Protein AF-A0A2V2WVB4-F1 (afdb_monomer)

Organism: Trypanosoma cruzi (NCBI:txid5693)

Solvent-accessible surface area (backbone atoms only — not comparable to full-atom values): 17287 Å² total; per-residue (Å²): 145,81,79,90,60,90,62,77,76,84,71,88,53,100,51,56,70,60,51,52,54,49,42,55,49,47,53,50,47,33,65,75,67,48,29,43,71,41,86,93,58,74,85,89,75,89,78,80,64,82,55,35,49,88,67,48,75,67,55,41,58,76,64,30,42,56,75,74,67,82,72,81,73,77,74,75,75,80,84,78,85,75,92,74,89,86,83,88,91,75,95,72,84,76,78,76,72,87,81,69,68,83,77,72,74,69,77,62,72,83,79,74,17,51,47,68,74,67,62,78,59,54,29,62,64,50,45,52,53,50,51,50,44,71,61,43,36,75,62,50,64,67,68,50,52,54,52,49,52,54,52,52,51,47,63,72,40,54,66,58,44,53,52,51,49,56,40,40,42,67,46,29,83,50,57,64,70,62,52,55,50,64,73,33,45,43,60,76,69,86,45,74,67,59,53,51,52,49,54,51,40,52,53,53,49,53,54,49,51,60,35,49,52,52,37,52,52,52,51,54,51,62,65,45,58,66,67,55,70,76,66,80,76,85,81,75,84,87,84,89,78,92,80,85,88,79,90,81,90,84,86,77,85,81,88,82,86,82,80,87,86,83,76,89,134

Sequence (265 aa):
MSTDEACLEVGNTDRYLCVAAANALVEFLEMNYNCTLLPHTVRVQYLALENYVEVSPIAARGLHLISSGPPPRAQSGGQRQDDAVGCGPKKRSTRKTLFRGPREQRQSAPMLSLVDVLNHTMTIVGGRLLRSTILQPLRDPTSIELRYVCVEWLRQEEETLKALRRSLQLLGNNDIERTVSNFSHEPKVQTLKTMQQRIEAVVTLWQLLGSATQLTTTLSNCLREDEGALKDCEHGGPRSHDCCLSSDSGKYDVNEGDAYCSFRD

Structure (mmCIF, N/CA/C/O backbone):
data_AF-A0A2V2WVB4-F1
#
_entry.id   AF-A0A2V2WVB4-F1
#
loop_
_atom_site.group_PDB
_atom_site.id
_atom_site.type_symbol
_atom_site.label_atom_id
_atom_site.label_alt_id
_atom_site.label_comp_id
_atom_site.label_asym_id
_atom_site.label_entity_id
_atom_site.label_seq_id
_atom_site.pdbx_PDB_ins_code
_atom_site.Cartn_x
_atom_site.Cartn_y
_atom_site.Cartn_z
_atom_site.occupancy
_atom_site.B_iso_or_equiv
_atom_site.auth_seq_id
_atom_site.auth_comp_id
_atom_site.auth_asym_id
_atom_site.auth_atom_id
_atom_site.pdbx_PDB_model_num
ATOM 1 N N . MET A 1 1 ? 27.882 -11.740 -21.259 1.00 30.44 1 MET A N 1
ATOM 2 C CA . MET A 1 1 ? 27.173 -12.206 -20.052 1.00 30.44 1 MET A CA 1
ATOM 3 C C . MET A 1 1 ? 26.041 -11.226 -19.799 1.00 30.44 1 MET A C 1
ATOM 5 O O . MET A 1 1 ? 26.169 -10.335 -18.978 1.00 30.44 1 MET A O 1
ATOM 9 N N . SER A 1 2 ? 25.040 -11.283 -20.671 1.00 38.66 2 SER A N 1
ATOM 10 C CA . SER A 1 2 ? 23.954 -10.314 -20.847 1.00 38.66 2 SER A CA 1
ATOM 11 C C . SER A 1 2 ? 22.657 -11.119 -20.825 1.00 38.66 2 SER A C 1
ATOM 13 O O . SER A 1 2 ? 22.701 -12.265 -21.264 1.00 38.66 2 SER A O 1
ATOM 15 N N . THR A 1 3 ? 21.588 -10.502 -20.318 1.00 37.03 3 THR A N 1
ATOM 16 C CA . THR A 1 3 ? 20.226 -11.021 -20.091 1.00 37.03 3 THR A CA 1
ATOM 17 C C . THR A 1 3 ? 20.031 -11.856 -18.826 1.00 37.03 3 THR A C 1
ATOM 19 O O . THR A 1 3 ? 19.612 -13.005 -18.882 1.00 37.03 3 THR A O 1
ATOM 22 N N . ASP A 1 4 ? 20.259 -11.226 -17.674 1.00 40.22 4 ASP A N 1
ATOM 23 C CA . ASP A 1 4 ? 19.351 -11.404 -16.534 1.00 40.22 4 ASP A CA 1
ATOM 24 C C . ASP A 1 4 ? 18.224 -10.373 -16.745 1.00 40.22 4 ASP A C 1
ATOM 26 O O . ASP A 1 4 ? 18.161 -9.320 -16.111 1.00 40.22 4 ASP A O 1
ATOM 30 N N . GLU A 1 5 ? 17.464 -10.559 -17.832 1.00 45.06 5 GLU A N 1
ATOM 31 C CA . GLU A 1 5 ? 16.292 -9.730 -18.105 1.00 45.06 5 GLU A CA 1
ATOM 32 C C . GLU A 1 5 ? 15.292 -9.968 -16.978 1.00 45.06 5 GLU A C 1
ATOM 34 O O . GLU A 1 5 ? 15.172 -11.087 -16.482 1.00 45.06 5 GLU A O 1
ATOM 39 N N . ALA A 1 6 ? 14.557 -8.928 -16.584 1.00 46.09 6 ALA A N 1
ATOM 40 C CA . ALA A 1 6 ? 13.439 -9.014 -15.652 1.00 46.09 6 ALA A CA 1
ATOM 41 C C . ALA A 1 6 ? 12.254 -9.785 -16.279 1.00 46.09 6 ALA A C 1
ATOM 43 O O . ALA A 1 6 ? 11.132 -9.292 -16.360 1.00 46.09 6 ALA A O 1
ATOM 44 N N . CYS A 1 7 ? 12.513 -10.990 -16.777 1.00 46.50 7 CYS A N 1
ATOM 45 C CA . CYS A 1 7 ? 11.539 -11.905 -17.322 1.00 46.50 7 CYS A CA 1
ATOM 46 C C . CYS A 1 7 ? 11.118 -12.835 -16.188 1.00 46.50 7 CYS A C 1
ATOM 48 O O . CYS A 1 7 ? 11.938 -13.557 -15.620 1.00 46.50 7 CYS A O 1
ATOM 50 N N . LEU A 1 8 ? 9.835 -12.810 -15.829 1.00 57.53 8 LEU A N 1
ATOM 51 C CA . LEU A 1 8 ? 9.293 -13.815 -14.927 1.00 57.53 8 LEU A CA 1
ATOM 52 C C . LEU A 1 8 ? 9.336 -15.141 -15.683 1.00 57.53 8 LEU A C 1
ATOM 54 O O . LEU A 1 8 ? 8.593 -15.332 -16.652 1.00 57.53 8 LEU A O 1
ATOM 58 N N . GLU A 1 9 ? 10.238 -16.029 -15.271 1.00 56.53 9 GLU A N 1
ATOM 59 C CA . GLU A 1 9 ? 10.369 -17.342 -15.884 1.00 56.53 9 GLU A CA 1
ATOM 60 C C . GLU A 1 9 ? 9.035 -18.087 -15.787 1.00 56.53 9 GLU A C 1
ATOM 62 O O . GLU A 1 9 ? 8.448 -18.250 -14.712 1.00 56.53 9 GLU A O 1
ATOM 67 N N . VAL A 1 10 ? 8.540 -18.555 -16.935 1.00 55.69 10 VAL A N 1
ATOM 68 C CA . VAL A 1 10 ? 7.347 -19.403 -17.031 1.00 55.69 10 VAL A CA 1
ATOM 69 C C . VAL A 1 10 ? 7.736 -20.821 -16.599 1.00 55.69 10 VAL A C 1
ATOM 71 O O . VAL A 1 10 ? 7.730 -21.767 -17.381 1.00 55.69 10 VAL A O 1
ATOM 74 N N . GLY A 1 11 ? 8.130 -20.980 -15.338 1.00 48.59 11 GLY A N 1
ATOM 75 C CA . GLY A 1 11 ? 8.363 -22.283 -14.735 1.00 48.59 11 GLY A CA 1
ATOM 76 C C . GLY A 1 11 ? 7.026 -22.934 -14.412 1.00 48.59 11 GLY A C 1
ATOM 77 O O . GLY A 1 11 ? 6.476 -22.665 -13.353 1.00 48.59 11 GLY A O 1
ATOM 78 N N . ASN A 1 12 ? 6.481 -23.732 -15.338 1.00 51.81 12 ASN A N 1
ATOM 79 C CA . ASN A 1 12 ? 5.340 -24.642 -15.143 1.00 51.81 12 ASN A CA 1
ATOM 80 C C . ASN A 1 12 ? 4.232 -24.103 -14.209 1.00 51.81 12 ASN A C 1
ATOM 82 O O . ASN A 1 12 ? 3.799 -24.764 -13.267 1.00 51.81 12 ASN A O 1
ATOM 86 N N . THR A 1 13 ? 3.800 -22.862 -14.443 1.00 63.81 13 THR A N 1
ATOM 87 C CA . THR A 1 13 ? 2.714 -22.263 -13.670 1.00 63.81 13 THR A CA 1
ATOM 88 C C . THR A 1 13 ? 1.399 -22.503 -14.400 1.00 63.81 13 THR A C 1
ATOM 90 O O . THR A 1 13 ? 1.231 -22.090 -15.547 1.00 63.81 13 THR A O 1
ATOM 93 N N . ASP A 1 14 ? 0.404 -23.063 -13.708 1.00 71.00 14 ASP A N 1
ATOM 94 C CA . ASP A 1 14 ? -0.982 -23.203 -14.204 1.00 71.00 14 ASP A CA 1
ATOM 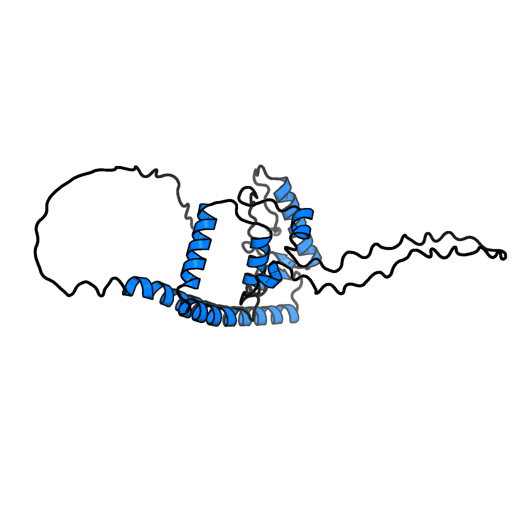95 C C . ASP A 1 14 ? -1.666 -21.845 -14.507 1.00 71.00 14 ASP A C 1
ATOM 97 O O . ASP A 1 14 ? -2.850 -21.768 -14.827 1.00 71.00 14 ASP A O 1
ATOM 101 N N . ARG A 1 15 ? -0.925 -20.735 -14.392 1.00 78.50 15 ARG A N 1
ATOM 102 C CA . ARG A 1 15 ? -1.387 -19.344 -14.454 1.00 78.50 15 ARG A CA 1
ATOM 103 C C . ARG A 1 15 ? -0.620 -18.528 -15.500 1.00 78.50 15 ARG A C 1
ATOM 105 O O . ARG A 1 15 ? -0.344 -17.346 -15.296 1.00 78.50 15 ARG A O 1
ATOM 112 N N . TYR A 1 16 ? -0.302 -19.147 -16.636 1.00 84.12 16 TYR A N 1
ATOM 113 C CA . TYR A 1 16 ? 0.468 -18.545 -17.732 1.00 84.12 16 TYR A CA 1
ATOM 114 C C . TYR A 1 16 ? -0.097 -17.202 -18.239 1.00 84.12 16 TYR A C 1
ATOM 116 O O . TYR A 1 16 ? 0.674 -16.308 -18.575 1.00 84.12 16 TYR A O 1
ATOM 124 N N . LEU A 1 17 ? -1.425 -17.007 -18.239 1.00 87.88 17 LEU A N 1
ATOM 125 C CA . LEU A 1 17 ? -2.049 -15.731 -18.634 1.00 87.88 17 LEU A CA 1
ATOM 126 C C . LEU A 1 17 ? -1.668 -14.578 -17.696 1.00 87.88 17 LEU A C 1
ATOM 128 O O . LEU A 1 17 ? -1.415 -13.463 -18.151 1.00 87.88 17 LEU A O 1
ATOM 132 N N . CYS A 1 18 ? -1.608 -14.840 -16.388 1.00 86.88 18 CYS A N 1
ATOM 133 C CA . CYS A 1 18 ? -1.219 -13.839 -15.398 1.00 86.88 18 CYS A CA 1
ATOM 134 C C . CYS A 1 18 ? 0.259 -13.471 -15.548 1.00 86.88 18 CYS A C 1
ATOM 136 O O . CYS A 1 18 ? 0.603 -12.294 -15.478 1.00 86.88 18 CYS A O 1
ATOM 138 N N . VAL A 1 19 ? 1.115 -14.467 -15.798 1.00 85.94 19 VAL A N 1
ATOM 139 C CA . VAL A 1 19 ? 2.552 -14.253 -16.025 1.00 85.94 19 VAL A CA 1
ATOM 140 C C . VAL A 1 19 ? 2.785 -13.452 -17.307 1.00 85.94 19 VAL A C 1
ATOM 142 O O . VAL A 1 19 ? 3.541 -12.487 -17.287 1.00 85.94 19 VAL A O 1
ATOM 145 N N . ALA A 1 20 ? 2.071 -13.766 -18.392 1.00 88.38 20 ALA A N 1
ATOM 146 C CA . ALA A 1 20 ? 2.153 -13.010 -19.642 1.00 88.38 20 ALA A CA 1
ATOM 147 C C . ALA A 1 20 ? 1.740 -11.538 -19.465 1.00 88.38 20 ALA A C 1
ATOM 149 O O . ALA A 1 20 ? 2.430 -10.640 -19.944 1.00 88.38 20 ALA A O 1
ATOM 150 N N . ALA A 1 21 ? 0.647 -11.275 -18.738 1.00 90.62 21 ALA A N 1
ATOM 151 C CA . ALA A 1 21 ? 0.213 -9.912 -18.438 1.00 90.62 21 ALA A CA 1
ATOM 152 C C . ALA A 1 21 ? 1.222 -9.157 -17.553 1.00 90.62 21 ALA A C 1
ATOM 154 O O . ALA A 1 21 ? 1.478 -7.975 -17.783 1.00 90.62 21 ALA A O 1
ATOM 155 N N . ALA A 1 22 ? 1.811 -9.835 -16.564 1.00 88.81 22 ALA A N 1
ATOM 156 C CA . ALA A 1 22 ? 2.839 -9.256 -15.705 1.00 88.81 22 ALA A CA 1
ATOM 157 C C . ALA A 1 22 ? 4.118 -8.921 -16.491 1.00 88.81 22 ALA A C 1
ATOM 159 O O . ALA A 1 22 ? 4.635 -7.816 -16.347 1.00 88.81 22 ALA A O 1
ATOM 160 N N . ASN A 1 23 ? 4.571 -9.815 -17.374 1.00 88.44 23 ASN A N 1
ATOM 161 C CA . ASN A 1 23 ? 5.725 -9.574 -18.245 1.00 88.44 23 ASN A CA 1
ATOM 162 C C . ASN A 1 23 ? 5.484 -8.380 -19.179 1.00 88.44 23 ASN A C 1
ATOM 164 O O . ASN A 1 23 ? 6.316 -7.480 -19.240 1.00 88.44 23 ASN A O 1
ATOM 168 N N . ALA A 1 24 ? 4.315 -8.310 -19.827 1.00 91.69 24 ALA A N 1
ATOM 169 C CA . ALA A 1 24 ? 3.960 -7.176 -20.683 1.00 91.69 24 ALA A CA 1
ATOM 170 C C . ALA A 1 24 ? 3.930 -5.840 -19.913 1.00 91.69 24 ALA A C 1
ATOM 172 O O . ALA A 1 24 ? 4.317 -4.799 -20.444 1.00 91.69 24 ALA A O 1
ATOM 173 N N . LEU A 1 25 ? 3.483 -5.855 -18.652 1.00 91.19 25 LEU A N 1
ATOM 174 C CA . LEU A 1 25 ? 3.506 -4.672 -17.793 1.00 91.19 25 LEU A CA 1
ATOM 175 C C . LEU A 1 25 ? 4.938 -4.252 -17.441 1.00 91.19 25 LEU A C 1
ATOM 177 O O . LEU A 1 25 ? 5.244 -3.062 -17.499 1.00 91.19 25 LEU A O 1
ATOM 181 N N . VAL A 1 26 ? 5.803 -5.201 -17.078 1.00 88.38 26 VAL A N 1
ATOM 182 C CA . VAL A 1 26 ? 7.216 -4.929 -16.776 1.00 88.38 26 VAL A CA 1
ATOM 183 C C . VAL A 1 26 ? 7.912 -4.323 -17.993 1.00 88.38 26 VAL A C 1
ATOM 185 O O . VAL A 1 26 ? 8.508 -3.252 -17.876 1.00 88.38 26 VAL A O 1
ATOM 188 N N . GLU A 1 27 ? 7.741 -4.924 -19.170 1.00 89.50 27 GLU A N 1
ATOM 189 C CA . GLU A 1 27 ? 8.305 -4.418 -20.425 1.00 89.50 27 GLU A CA 1
ATOM 190 C C . GLU A 1 27 ? 7.800 -3.000 -20.745 1.00 89.50 27 GLU A C 1
ATOM 192 O O . GLU A 1 27 ? 8.581 -2.105 -21.082 1.00 89.50 27 GLU A O 1
ATOM 197 N N . PHE A 1 28 ? 6.498 -2.749 -20.559 1.00 91.88 28 PHE A N 1
ATOM 198 C CA . PHE A 1 28 ? 5.921 -1.416 -20.720 1.00 91.88 28 PHE A CA 1
ATOM 199 C C . PHE A 1 28 ? 6.547 -0.386 -19.767 1.00 91.88 28 PHE A C 1
ATOM 201 O O . PHE A 1 28 ? 6.839 0.739 -20.184 1.00 91.88 28 PHE A O 1
ATOM 208 N N . LEU A 1 29 ? 6.767 -0.747 -18.499 1.00 89.00 29 LEU A N 1
ATOM 209 C CA . LEU A 1 29 ? 7.384 0.142 -17.514 1.00 89.00 29 LEU A CA 1
ATOM 210 C C . LEU A 1 29 ? 8.838 0.460 -17.881 1.00 89.00 29 LEU A C 1
ATOM 212 O O . LEU A 1 29 ? 9.212 1.634 -17.901 1.00 89.00 29 LEU A O 1
ATOM 216 N N . GLU A 1 30 ? 9.639 -0.545 -18.228 1.00 88.75 30 GLU A N 1
ATOM 217 C CA . GLU A 1 30 ? 11.043 -0.346 -18.609 1.00 88.75 30 GLU A CA 1
ATOM 218 C C . GLU A 1 30 ? 11.198 0.487 -19.886 1.00 88.75 30 GLU A C 1
ATOM 220 O O . GLU A 1 30 ? 12.126 1.298 -20.012 1.00 88.75 30 GLU A O 1
ATOM 225 N N . MET A 1 31 ? 10.274 0.317 -20.835 1.00 89.06 31 MET A N 1
ATOM 226 C CA . MET A 1 31 ? 10.242 1.094 -22.069 1.00 89.06 31 MET A CA 1
ATOM 227 C C . MET A 1 31 ? 9.824 2.546 -21.811 1.00 89.06 31 MET A C 1
ATOM 229 O O . MET A 1 31 ? 10.480 3.468 -22.296 1.00 89.06 31 MET A O 1
ATOM 233 N N . ASN A 1 32 ? 8.759 2.772 -21.038 1.00 90.06 32 ASN A N 1
ATOM 234 C CA . ASN A 1 32 ? 8.207 4.112 -20.830 1.00 90.06 32 ASN A CA 1
ATOM 235 C C . ASN A 1 32 ? 9.047 4.968 -19.866 1.00 90.06 32 ASN A C 1
ATOM 237 O O . ASN A 1 32 ? 9.145 6.182 -20.044 1.00 90.06 32 ASN A O 1
ATOM 241 N N . TYR A 1 33 ? 9.664 4.352 -18.854 1.00 86.12 33 TYR A N 1
ATOM 242 C CA . TYR A 1 33 ? 10.480 5.056 -17.857 1.00 86.12 33 TYR A CA 1
ATOM 243 C C . TYR A 1 33 ? 11.988 5.007 -18.146 1.00 86.12 33 TYR A C 1
ATOM 245 O O . TYR A 1 33 ? 12.767 5.602 -17.402 1.00 86.12 33 TYR A O 1
ATOM 253 N N . ASN A 1 34 ? 12.404 4.352 -19.238 1.00 87.31 34 ASN A N 1
ATOM 254 C CA . ASN A 1 34 ? 13.805 4.200 -19.648 1.00 87.31 34 ASN A CA 1
ATOM 255 C C . ASN A 1 34 ? 14.717 3.717 -18.499 1.00 87.31 34 ASN A C 1
ATOM 257 O O . ASN A 1 34 ? 15.844 4.192 -18.314 1.00 87.31 34 ASN A O 1
ATOM 261 N N . CYS A 1 35 ? 14.200 2.784 -17.704 1.00 87.81 35 CYS A N 1
ATOM 262 C CA . CYS A 1 35 ? 14.885 2.165 -16.581 1.00 87.81 35 CYS A CA 1
ATOM 263 C C . CYS A 1 35 ? 14.885 0.641 -16.731 1.00 87.81 35 CYS A C 1
ATOM 265 O O . CYS A 1 35 ? 14.111 0.089 -17.507 1.00 87.81 35 CYS A O 1
ATOM 267 N N . THR A 1 36 ? 15.793 -0.017 -16.025 1.00 89.56 36 THR A N 1
ATOM 268 C CA . THR A 1 36 ? 15.857 -1.468 -15.853 1.00 89.56 36 THR A CA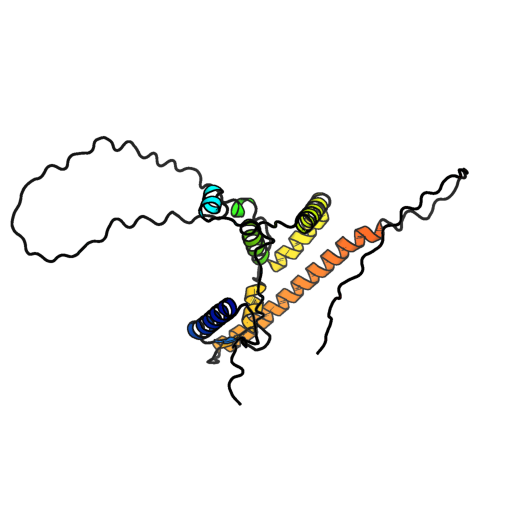 1
ATOM 269 C C . THR A 1 36 ? 15.528 -1.782 -14.405 1.00 89.56 36 THR A C 1
ATOM 271 O O . THR A 1 36 ? 16.087 -1.155 -13.495 1.00 89.56 36 THR A O 1
ATOM 274 N N . LEU A 1 37 ? 14.612 -2.715 -14.169 1.00 88.38 37 LEU A N 1
ATOM 275 C CA . LEU A 1 37 ? 14.329 -3.172 -12.810 1.00 88.38 37 LEU A CA 1
ATOM 276 C C . LEU A 1 37 ? 15.524 -3.967 -12.278 1.00 88.38 37 LEU A C 1
ATOM 278 O O . LEU A 1 37 ? 16.149 -4.735 -13.006 1.00 88.38 37 LEU A O 1
ATOM 282 N N . LEU A 1 38 ? 15.865 -3.762 -11.009 1.00 87.44 38 LEU A N 1
ATOM 283 C CA . LEU A 1 38 ? 16.986 -4.466 -10.392 1.00 87.44 38 LEU A CA 1
ATOM 284 C C . LEU A 1 38 ? 16.556 -5.874 -9.945 1.00 87.44 38 LEU A C 1
ATOM 286 O O . LEU A 1 38 ? 15.440 -6.025 -9.423 1.00 87.44 38 LEU A O 1
ATOM 290 N N . PRO A 1 39 ? 17.433 -6.891 -10.061 1.00 83.69 39 PRO A N 1
ATOM 291 C CA . PRO A 1 39 ? 17.158 -8.227 -9.540 1.00 83.69 39 PRO A CA 1
ATOM 292 C C . PRO A 1 39 ? 16.776 -8.173 -8.057 1.00 83.69 39 PRO A C 1
ATOM 294 O O . PRO A 1 39 ? 17.281 -7.340 -7.304 1.00 83.69 39 PRO A O 1
ATOM 297 N N . HIS A 1 40 ? 15.868 -9.052 -7.631 1.00 83.69 40 HIS A N 1
ATOM 298 C CA . HIS A 1 40 ? 15.388 -9.163 -6.243 1.00 83.69 40 HIS A CA 1
ATOM 299 C C . HIS A 1 40 ? 14.655 -7.937 -5.665 1.00 83.69 40 HIS A C 1
ATOM 301 O O . HIS A 1 40 ? 14.305 -7.941 -4.485 1.00 83.69 40 HIS A O 1
ATOM 307 N N . THR A 1 41 ? 14.368 -6.901 -6.460 1.00 86.19 41 THR A N 1
ATOM 308 C CA . THR A 1 41 ? 13.626 -5.719 -5.975 1.00 86.19 41 THR A CA 1
ATOM 309 C C . THR A 1 41 ? 12.122 -5.794 -6.217 1.00 86.19 41 THR A C 1
ATOM 311 O O . THR A 1 41 ? 11.349 -5.115 -5.539 1.00 86.19 41 THR A O 1
ATOM 314 N N . VAL A 1 42 ? 11.690 -6.638 -7.156 1.00 82.69 42 VAL A N 1
ATOM 315 C CA . VAL A 1 42 ? 10.284 -6.822 -7.513 1.00 82.69 42 VAL A CA 1
ATOM 316 C C . VAL A 1 42 ? 9.855 -8.239 -7.174 1.00 82.69 42 VAL A C 1
ATOM 318 O O . VAL A 1 42 ? 10.488 -9.213 -7.571 1.00 82.69 42 VAL A O 1
ATOM 321 N N . ARG A 1 43 ? 8.743 -8.348 -6.446 1.00 83.38 43 ARG A N 1
ATOM 322 C CA . ARG A 1 43 ? 8.115 -9.622 -6.103 1.00 83.38 43 ARG A CA 1
ATOM 323 C C . ARG A 1 43 ? 6.737 -9.686 -6.737 1.00 83.38 43 ARG A C 1
ATOM 325 O O . ARG A 1 43 ? 5.875 -8.869 -6.422 1.00 83.38 43 ARG A O 1
ATOM 332 N N . VAL A 1 44 ? 6.521 -10.679 -7.589 1.00 81.06 44 VAL A N 1
ATOM 333 C CA . VAL A 1 44 ? 5.223 -10.919 -8.226 1.00 81.06 44 VAL A CA 1
ATOM 334 C C . VAL A 1 44 ? 4.513 -12.039 -7.484 1.00 81.06 44 VAL A C 1
ATOM 336 O O . VAL A 1 44 ? 5.065 -13.118 -7.290 1.00 81.06 44 VAL A O 1
ATOM 339 N N . GLN A 1 45 ? 3.294 -11.764 -7.026 1.00 82.62 45 GLN A N 1
ATOM 340 C CA . GLN A 1 45 ? 2.468 -12.719 -6.295 1.00 82.62 45 GLN A CA 1
ATOM 341 C C . GLN A 1 45 ? 1.105 -12.819 -6.962 1.00 82.62 45 GLN A C 1
ATOM 343 O O . GLN A 1 45 ? 0.481 -11.808 -7.281 1.00 82.62 45 GLN A O 1
ATOM 348 N N . TYR A 1 46 ? 0.635 -14.049 -7.151 1.00 83.19 46 TYR A N 1
ATOM 349 C CA . TYR A 1 46 ? -0.749 -14.282 -7.523 1.00 83.19 46 TYR A CA 1
ATOM 350 C C . TYR A 1 46 ? -1.632 -14.100 -6.289 1.00 83.19 46 TYR A C 1
ATOM 352 O O . TYR A 1 46 ? -1.417 -14.757 -5.271 1.00 83.19 46 TYR A O 1
ATOM 360 N N . LEU A 1 47 ? -2.627 -13.223 -6.394 1.00 82.19 47 LEU A N 1
ATOM 361 C CA . LEU A 1 47 ? -3.583 -12.958 -5.329 1.00 82.19 47 LEU A CA 1
ATOM 362 C C . LEU A 1 47 ? -4.971 -13.423 -5.773 1.00 82.19 47 LEU A C 1
ATOM 364 O O . LEU A 1 47 ? -5.549 -12.870 -6.709 1.00 82.19 47 LEU A O 1
ATOM 368 N N . ALA A 1 48 ? -5.492 -14.451 -5.103 1.00 83.50 48 ALA A N 1
ATOM 369 C CA . ALA A 1 48 ? -6.867 -14.896 -5.284 1.00 83.50 48 ALA A CA 1
ATOM 370 C C . ALA A 1 48 ? -7.822 -13.904 -4.603 1.00 83.50 48 ALA A C 1
ATOM 372 O O . ALA A 1 48 ? -7.593 -13.485 -3.468 1.00 83.50 48 ALA A O 1
ATOM 373 N N . LEU A 1 49 ? -8.903 -13.531 -5.289 1.00 84.62 49 LEU A N 1
ATOM 374 C CA . LEU A 1 49 ? -9.886 -12.565 -4.780 1.00 84.62 49 LEU A CA 1
ATOM 375 C C . LEU A 1 49 ? -10.999 -13.211 -3.936 1.00 84.62 49 LEU A C 1
ATOM 377 O O . LEU A 1 49 ? -11.911 -12.520 -3.504 1.00 84.62 49 LEU A O 1
ATOM 381 N N . GLU A 1 50 ? -10.913 -14.513 -3.662 1.00 87.44 50 GLU A N 1
ATOM 382 C CA . GLU A 1 50 ? -11.936 -15.301 -2.953 1.00 87.44 50 GLU A CA 1
ATOM 383 C C . GLU A 1 50 ? -12.217 -14.792 -1.529 1.00 87.44 50 GLU A C 1
ATOM 385 O O . GLU A 1 50 ? -13.345 -14.854 -1.040 1.00 87.44 50 GLU A O 1
ATOM 390 N N . ASN A 1 51 ? -11.193 -14.228 -0.885 1.00 88.81 51 ASN A N 1
ATOM 391 C CA . ASN A 1 51 ? -11.278 -13.680 0.469 1.00 88.81 51 ASN A CA 1
ATOM 392 C C . ASN A 1 51 ? -11.797 -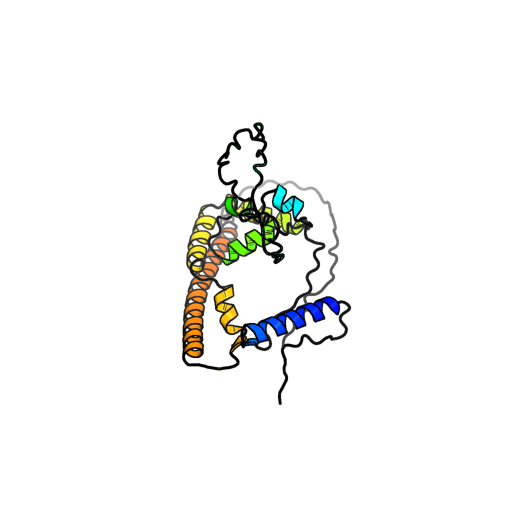12.236 0.511 1.00 88.81 51 ASN A C 1
ATOM 394 O O . ASN A 1 51 ? -11.844 -11.635 1.588 1.00 88.81 51 ASN A O 1
ATOM 398 N N . TYR A 1 52 ? -12.186 -11.674 -0.634 1.00 93.19 52 TYR A N 1
ATOM 399 C CA . TYR A 1 52 ? -12.693 -10.314 -0.750 1.00 93.19 52 TYR A CA 1
ATOM 400 C C . TYR A 1 52 ? -14.107 -10.298 -1.326 1.00 93.19 52 TYR A C 1
ATOM 402 O O . TYR A 1 52 ? -14.509 -11.160 -2.106 1.00 93.19 52 TYR A O 1
ATOM 410 N N . VAL A 1 53 ? -14.882 -9.290 -0.943 1.00 93.94 53 VAL A N 1
ATOM 411 C CA . VAL A 1 53 ? -16.200 -9.039 -1.523 1.00 93.94 53 VAL A CA 1
ATOM 412 C C . VAL A 1 53 ? -16.030 -8.362 -2.879 1.00 93.94 53 VAL A C 1
ATOM 414 O O . VAL A 1 53 ? -15.365 -7.332 -2.994 1.00 93.94 53 VAL A O 1
ATOM 417 N N . GLU A 1 54 ? -16.676 -8.908 -3.908 1.00 90.56 54 GLU A N 1
ATOM 418 C CA . GLU A 1 54 ? -16.708 -8.285 -5.228 1.00 90.56 54 GLU A CA 1
ATOM 419 C C . GLU A 1 54 ? -17.570 -7.019 -5.213 1.00 90.56 54 GLU A C 1
ATOM 421 O O . GLU A 1 54 ? -18.792 -7.057 -5.046 1.00 90.56 54 GLU A O 1
ATOM 426 N N . VAL A 1 55 ? -16.933 -5.870 -5.430 1.00 91.75 55 VAL A N 1
ATOM 427 C CA . VAL A 1 55 ? -17.624 -4.586 -5.544 1.00 91.75 55 VAL A CA 1
ATOM 428 C C . VAL A 1 55 ? -17.766 -4.222 -7.017 1.00 91.75 55 VAL A C 1
ATOM 430 O O . VAL A 1 55 ? -16.809 -3.825 -7.682 1.00 91.75 55 VAL A O 1
ATOM 433 N N . SER A 1 56 ? -18.989 -4.316 -7.543 1.00 91.81 56 SER A N 1
ATOM 434 C CA . SER A 1 56 ? -19.252 -3.911 -8.925 1.00 91.81 56 SER A CA 1
ATOM 435 C C . SER A 1 56 ? -19.097 -2.390 -9.114 1.00 91.81 56 SER A C 1
ATOM 437 O O . SER A 1 56 ? -19.399 -1.611 -8.203 1.00 91.81 56 SER A O 1
ATOM 439 N N . PRO A 1 57 ? -18.731 -1.909 -10.317 1.00 88.31 57 PRO A N 1
ATOM 440 C CA . PRO A 1 57 ? -18.627 -0.473 -10.586 1.00 88.31 57 PRO A CA 1
ATOM 441 C C . PRO A 1 57 ? -19.941 0.298 -10.383 1.00 88.31 57 PRO A C 1
ATOM 443 O O . PRO A 1 57 ? -19.914 1.494 -10.091 1.00 88.31 57 PRO A O 1
ATOM 446 N N . ILE A 1 58 ? -21.099 -0.357 -10.558 1.00 90.56 58 ILE A N 1
ATOM 447 C CA . ILE A 1 58 ? -22.409 0.263 -10.308 1.00 90.56 58 ILE A CA 1
ATOM 448 C C . ILE A 1 58 ? -22.633 0.451 -8.803 1.00 90.56 58 ILE A C 1
ATOM 450 O O . ILE A 1 58 ? -23.054 1.529 -8.392 1.00 90.56 58 ILE A O 1
ATOM 454 N N . ALA A 1 59 ? -22.278 -0.552 -7.991 1.00 91.25 59 ALA A N 1
ATOM 455 C CA . ALA A 1 59 ? -22.390 -0.500 -6.538 1.00 91.25 59 ALA A CA 1
ATOM 456 C C . ALA A 1 59 ? -21.399 0.508 -5.945 1.00 91.25 59 ALA A C 1
ATOM 458 O O . ALA A 1 59 ? -21.797 1.343 -5.140 1.00 91.25 59 ALA A O 1
ATOM 459 N N . ALA A 1 60 ? -20.145 0.518 -6.413 1.00 90.56 60 ALA A N 1
ATOM 460 C CA . ALA A 1 60 ? -19.136 1.478 -5.966 1.00 90.56 60 ALA A CA 1
ATOM 461 C C . ALA A 1 60 ? -19.569 2.936 -6.192 1.00 90.56 60 ALA A C 1
ATOM 463 O O . ALA A 1 60 ? -19.357 3.790 -5.330 1.00 90.56 60 ALA A O 1
ATOM 464 N N . ARG A 1 61 ? -20.204 3.216 -7.341 1.00 88.00 61 ARG A N 1
ATOM 465 C CA . ARG A 1 61 ? -20.774 4.537 -7.646 1.00 88.00 61 ARG A CA 1
ATOM 466 C C . ARG A 1 61 ? -22.038 4.820 -6.840 1.00 88.00 61 ARG A C 1
ATOM 468 O O . ARG A 1 61 ? -22.154 5.909 -6.298 1.00 88.00 61 ARG A O 1
ATOM 475 N N . GLY A 1 62 ? -22.954 3.856 -6.740 1.00 88.19 62 GLY A N 1
ATOM 476 C CA . GLY A 1 62 ? -24.201 4.003 -5.982 1.00 88.19 62 GLY A CA 1
ATOM 477 C C . GLY A 1 62 ? -23.980 4.232 -4.485 1.00 88.19 62 GLY A C 1
ATOM 478 O O . GLY A 1 62 ? -24.747 4.954 -3.861 1.00 88.19 62 GLY A O 1
ATOM 479 N N . LEU A 1 63 ? -22.900 3.678 -3.930 1.00 90.00 63 LEU A N 1
ATOM 480 C CA . LEU A 1 63 ? -22.473 3.873 -2.542 1.00 90.00 63 LEU A CA 1
ATOM 481 C C . LEU A 1 63 ? -21.485 5.036 -2.369 1.00 90.00 63 LEU A C 1
ATOM 483 O O . LEU A 1 63 ? -21.033 5.277 -1.254 1.00 90.00 63 LEU A O 1
ATOM 487 N N . HIS A 1 64 ? -21.122 5.737 -3.452 1.00 89.94 64 HIS A N 1
ATOM 488 C CA . HIS A 1 64 ? -20.151 6.835 -3.431 1.00 89.94 64 HIS A CA 1
ATOM 489 C C . HIS A 1 64 ? -18.843 6.460 -2.698 1.00 89.94 64 HIS A C 1
ATOM 491 O O . HIS A 1 64 ? -18.299 7.253 -1.928 1.00 89.94 64 HIS A O 1
ATOM 497 N N . LEU A 1 65 ? -18.330 5.239 -2.921 1.00 90.12 65 LEU A N 1
ATOM 498 C CA . LEU A 1 65 ? -17.166 4.724 -2.183 1.00 90.12 65 LEU A CA 1
ATOM 499 C C . LEU A 1 65 ? -15.920 5.588 -2.402 1.00 90.12 65 LEU A C 1
ATOM 501 O O . LEU A 1 65 ? -15.189 5.886 -1.463 1.00 90.12 65 LEU A O 1
ATOM 505 N N . ILE A 1 66 ? -15.702 6.015 -3.645 1.00 85.00 66 ILE A N 1
ATOM 506 C CA . ILE A 1 66 ? -14.615 6.910 -4.043 1.00 85.00 66 ILE A CA 1
ATOM 507 C C . ILE A 1 66 ? -15.223 8.112 -4.742 1.00 85.00 66 ILE A C 1
ATOM 509 O O . ILE A 1 66 ? -16.199 7.963 -5.480 1.00 85.00 66 ILE A O 1
ATOM 513 N N . SER A 1 67 ? -14.615 9.284 -4.542 1.00 78.44 67 SER A N 1
ATOM 514 C CA . SER A 1 67 ? -14.943 10.497 -5.283 1.00 78.44 67 SER A CA 1
ATOM 515 C C . SER A 1 67 ? -14.930 10.204 -6.782 1.00 78.44 67 SER A C 1
ATOM 517 O O . SER A 1 67 ? -13.883 10.027 -7.411 1.00 78.44 67 SER A O 1
ATOM 519 N N . SER A 1 68 ? -16.124 10.089 -7.357 1.00 66.00 68 SER A N 1
ATOM 520 C CA . SER A 1 68 ? -16.282 10.104 -8.794 1.00 66.00 68 SER A CA 1
ATOM 521 C C . SER A 1 68 ? -15.978 11.530 -9.219 1.00 66.00 68 SER A C 1
ATOM 523 O O . SER A 1 68 ? -16.732 12.445 -8.877 1.00 66.00 68 SER A O 1
ATOM 525 N N . GLY A 1 69 ? -14.880 11.720 -9.956 1.00 63.06 69 GLY A N 1
ATOM 526 C CA . GLY A 1 69 ? -14.646 12.968 -10.676 1.00 63.06 69 GLY A CA 1
ATOM 527 C C . GLY A 1 69 ? -15.903 13.378 -11.458 1.00 63.06 69 GLY A C 1
ATOM 528 O O . GLY A 1 69 ? -16.781 12.535 -11.691 1.00 63.06 69 GLY A O 1
ATOM 529 N N . PRO A 1 70 ? -16.029 14.660 -11.848 1.00 55.91 70 PRO A N 1
ATOM 530 C CA . PRO A 1 70 ? -17.214 15.138 -12.552 1.00 55.91 70 PRO A CA 1
ATOM 531 C C . PRO A 1 70 ? -17.555 14.163 -13.686 1.00 55.91 70 PRO A C 1
ATOM 533 O O . PRO A 1 70 ? -16.633 13.722 -14.383 1.00 55.91 70 PRO A O 1
ATOM 536 N N . PRO A 1 71 ? -18.837 13.771 -13.838 1.00 48.78 71 PRO A N 1
ATOM 537 C CA . PRO A 1 71 ? -19.217 12.745 -14.797 1.00 48.78 71 PRO A CA 1
ATOM 538 C C . PRO A 1 71 ? -18.625 13.105 -16.161 1.00 48.78 71 PRO A C 1
ATOM 540 O O . PRO A 1 71 ? -18.607 14.298 -16.498 1.00 48.78 71 PRO A O 1
ATOM 543 N N . PRO A 1 72 ? -18.128 12.122 -16.937 1.00 45.12 72 PRO A N 1
ATOM 544 C CA . PRO A 1 72 ? -17.581 12.399 -18.253 1.00 45.12 72 PRO A CA 1
ATOM 545 C C . PRO A 1 72 ? -18.647 13.180 -19.008 1.00 45.12 72 PRO A C 1
ATOM 547 O O . PRO A 1 72 ? -19.769 12.700 -19.194 1.00 45.12 72 PRO A O 1
ATOM 550 N N . ARG A 1 73 ? -18.336 14.437 -19.352 1.00 43.09 73 ARG A N 1
ATOM 551 C CA . ARG A 1 73 ? -19.219 15.250 -20.182 1.00 43.09 73 ARG A CA 1
ATOM 552 C C . ARG A 1 73 ? -19.495 14.402 -21.410 1.00 43.09 73 ARG A C 1
ATOM 554 O O . ARG A 1 73 ? -18.558 14.086 -22.138 1.00 43.09 73 ARG A O 1
ATOM 561 N N . ALA A 1 74 ? -20.752 14.007 -21.599 1.00 41.97 74 ALA A N 1
ATOM 562 C CA . ALA A 1 74 ? -21.189 13.409 -22.844 1.00 41.97 74 ALA A CA 1
ATOM 563 C C . ALA A 1 74 ? -20.722 14.359 -23.948 1.00 41.97 74 ALA A C 1
ATOM 565 O O . ALA A 1 74 ? -21.193 15.498 -24.022 1.00 41.97 74 ALA A O 1
ATOM 566 N N . GLN A 1 75 ? -19.714 13.942 -24.715 1.00 45.84 75 GLN A N 1
ATOM 567 C CA . GLN A 1 75 ? -19.284 14.675 -25.889 1.00 45.84 75 GLN A CA 1
ATOM 568 C C . GLN A 1 75 ? -20.511 14.717 -26.791 1.00 45.84 75 GLN A C 1
ATOM 570 O O . GLN A 1 75 ? -20.967 13.693 -27.298 1.00 45.84 75 GLN A O 1
ATOM 575 N N . SER A 1 76 ? -21.121 15.898 -26.880 1.00 42.06 76 SER A N 1
ATOM 576 C CA . SER A 1 76 ? -22.166 16.153 -27.857 1.00 42.06 76 SER A CA 1
ATOM 577 C C . SER A 1 76 ? -21.574 15.813 -29.221 1.00 42.06 76 SER A C 1
ATOM 579 O O . SER A 1 76 ? -20.436 16.187 -29.496 1.00 42.06 76 SER A O 1
ATOM 581 N N . GLY A 1 77 ? -22.326 15.028 -29.993 1.00 38.75 77 GLY A N 1
ATOM 582 C CA . GLY A 1 77 ? -21.867 14.268 -31.151 1.00 38.75 77 GLY A CA 1
ATOM 583 C C . GLY A 1 77 ? -20.925 14.997 -32.107 1.00 38.75 77 GLY A C 1
ATOM 584 O O . GLY A 1 77 ? -21.004 16.209 -32.301 1.00 38.75 77 GLY A O 1
ATOM 585 N N . GLY A 1 78 ? -20.044 14.200 -32.712 1.00 37.41 78 GLY A N 1
ATOM 586 C CA . GLY A 1 78 ? -19.014 14.642 -33.637 1.00 37.41 78 GLY A CA 1
ATOM 587 C C . GLY A 1 78 ? -19.533 15.563 -34.738 1.00 37.41 78 GLY A C 1
ATOM 588 O O . GLY A 1 78 ? -20.553 15.301 -35.378 1.00 37.41 78 GLY A O 1
ATOM 589 N N . GLN A 1 79 ? -18.772 16.623 -34.993 1.00 37.72 79 GLN A N 1
ATOM 590 C CA . GLN A 1 79 ? -18.817 17.313 -36.271 1.00 37.72 79 GLN A CA 1
ATOM 591 C C . GLN A 1 79 ? 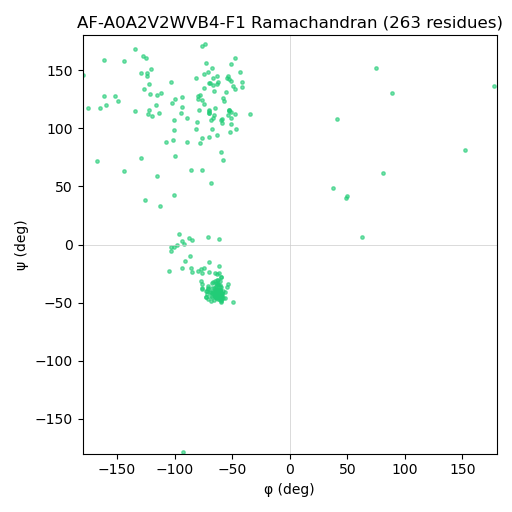-18.253 16.357 -37.323 1.00 37.72 79 GLN A C 1
ATOM 593 O O . GLN A 1 79 ? -17.041 16.200 -37.451 1.00 37.72 79 GLN A O 1
ATOM 598 N N . ARG A 1 80 ? -19.145 15.691 -38.062 1.00 39.16 80 ARG A N 1
ATOM 599 C CA . ARG A 1 80 ? -18.811 15.224 -39.406 1.00 39.16 80 ARG A CA 1
ATOM 600 C C . ARG A 1 80 ? -18.589 16.470 -40.255 1.00 39.16 80 ARG A C 1
ATOM 602 O O . ARG A 1 80 ? -19.479 17.311 -40.370 1.00 39.16 80 ARG A O 1
ATOM 609 N N . GLN A 1 81 ? -17.373 16.608 -40.754 1.00 36.44 81 GLN A N 1
ATOM 610 C CA . GLN A 1 81 ? -16.978 17.637 -41.696 1.00 36.44 81 GLN A CA 1
ATOM 611 C C . GLN A 1 81 ? -17.239 17.047 -43.085 1.00 36.44 81 GLN A C 1
ATOM 613 O O . GLN A 1 81 ? -16.397 16.345 -43.627 1.00 36.44 81 GLN A O 1
ATOM 618 N N . ASP A 1 82 ? -18.462 17.232 -43.584 1.00 34.62 82 ASP A N 1
ATOM 619 C CA . ASP A 1 82 ? -18.791 16.982 -44.986 1.00 34.62 82 ASP A CA 1
ATOM 620 C C . ASP A 1 82 ? -18.656 18.318 -45.727 1.00 34.62 82 ASP A C 1
ATOM 622 O O . ASP A 1 82 ? -19.400 19.271 -45.475 1.00 34.62 82 ASP A O 1
ATOM 626 N N . ASP A 1 83 ? -17.665 18.389 -46.611 1.00 37.88 83 ASP A N 1
ATOM 627 C CA . ASP A 1 83 ? -17.435 19.507 -47.516 1.00 37.88 83 ASP A CA 1
ATOM 628 C C . ASP A 1 83 ? -18.536 19.557 -48.584 1.00 37.88 83 ASP A C 1
ATOM 630 O O . ASP A 1 83 ? -18.612 18.697 -49.462 1.00 37.88 83 ASP A O 1
ATOM 634 N N . ALA A 1 84 ? -19.379 20.593 -48.554 1.00 38.66 84 ALA A N 1
ATOM 635 C CA . ALA A 1 84 ? -20.202 20.966 -49.703 1.00 38.66 84 ALA A CA 1
ATOM 636 C C . ALA A 1 84 ? -20.469 22.479 -49.757 1.00 38.66 84 ALA A C 1
ATOM 638 O O . ALA A 1 84 ? -21.001 23.093 -48.830 1.00 38.66 84 ALA A O 1
ATOM 639 N N . VAL A 1 85 ? -20.086 23.057 -50.895 1.00 37.53 85 VAL A N 1
ATOM 640 C CA . VAL A 1 85 ? -20.226 24.460 -51.301 1.00 37.53 85 VAL A CA 1
ATOM 641 C C . VAL A 1 85 ? -21.705 24.833 -51.496 1.00 37.53 85 VAL A C 1
ATOM 643 O O . VAL A 1 85 ? -22.521 24.020 -51.922 1.00 37.53 85 VAL A O 1
ATOM 646 N N . GLY A 1 86 ? -22.052 26.065 -51.111 1.00 35.88 86 GLY A N 1
ATOM 647 C CA . GLY A 1 86 ? -23.409 26.476 -50.744 1.00 35.88 86 GLY A CA 1
ATOM 648 C C . GLY A 1 86 ? -24.308 27.064 -51.836 1.00 35.88 86 GLY A C 1
ATOM 649 O O . GLY A 1 86 ? -23.909 27.217 -52.983 1.00 35.88 86 GLY A O 1
ATOM 650 N N . CYS A 1 87 ? -25.525 27.449 -51.412 1.00 32.81 87 CYS A N 1
ATOM 651 C CA . CYS A 1 87 ? -26.319 28.572 -51.939 1.00 32.81 87 CYS A CA 1
ATOM 652 C C . CYS A 1 87 ? -27.619 28.796 -51.119 1.00 32.81 87 CYS A C 1
ATOM 654 O O . CYS A 1 87 ? -28.516 27.961 -51.142 1.00 32.81 87 CYS A O 1
ATOM 656 N N . GLY A 1 88 ? -27.749 29.969 -50.480 1.00 37.16 88 GLY A N 1
ATOM 657 C CA . GLY A 1 88 ? -28.999 30.754 -50.352 1.00 37.16 88 GLY A CA 1
ATOM 658 C C . GLY A 1 88 ? -30.127 30.324 -49.381 1.00 37.16 88 GLY A C 1
ATOM 659 O O . GLY A 1 88 ? -30.291 29.151 -49.075 1.00 37.16 88 GLY A O 1
ATOM 660 N N . PRO A 1 89 ? -30.943 31.273 -48.862 1.00 43.72 89 PRO A N 1
ATOM 661 C CA . PRO A 1 89 ? -31.481 31.197 -47.503 1.00 43.72 89 PRO A CA 1
ATOM 662 C C . PRO A 1 89 ? -32.951 30.752 -47.430 1.00 43.72 89 PRO A C 1
ATOM 664 O O . PRO A 1 89 ? -33.805 31.244 -48.166 1.00 43.72 89 PRO A O 1
ATOM 667 N N . LYS A 1 90 ? -33.298 29.912 -46.444 1.00 38.59 90 LYS A N 1
ATOM 668 C CA . LYS A 1 90 ? -34.691 29.756 -45.986 1.00 38.59 90 LYS A CA 1
ATOM 669 C C . LYS A 1 90 ? -34.769 29.765 -44.463 1.00 38.59 90 LYS A C 1
ATOM 671 O O . LYS A 1 90 ? -34.298 28.852 -43.791 1.00 38.59 90 LYS A O 1
ATOM 676 N N . LYS A 1 91 ? -35.425 30.805 -43.934 1.00 49.62 91 LYS A N 1
ATOM 677 C CA . LYS A 1 91 ? -3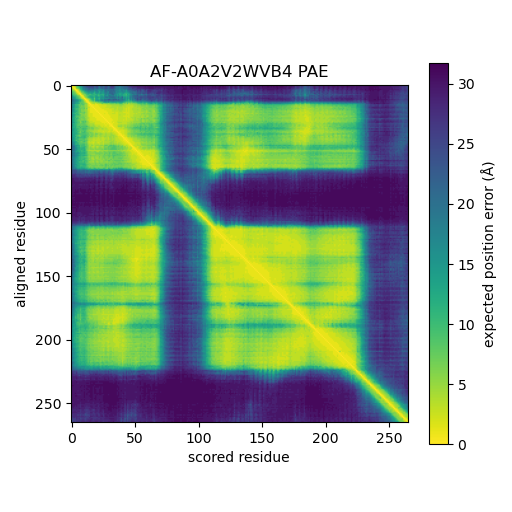5.921 30.894 -42.555 1.00 49.62 91 LYS A CA 1
ATOM 678 C C . LYS A 1 91 ? -36.670 29.603 -42.209 1.00 49.62 91 LYS A C 1
ATOM 680 O O . LYS A 1 91 ? -37.751 29.362 -42.743 1.00 49.62 91 LYS A O 1
ATOM 685 N N . ARG A 1 92 ? -36.139 28.794 -41.290 1.00 41.22 92 ARG A N 1
ATOM 686 C CA . ARG A 1 92 ? -36.919 27.760 -40.604 1.00 41.22 92 ARG A CA 1
ATOM 687 C C . ARG A 1 92 ? -36.911 28.028 -39.109 1.00 41.22 92 ARG A C 1
ATOM 689 O O . ARG A 1 92 ? -35.891 27.945 -38.439 1.00 41.22 92 ARG A O 1
ATOM 696 N N . SER A 1 93 ? -38.103 28.404 -38.660 1.00 44.53 93 SER A N 1
ATOM 697 C CA . SER A 1 93 ? -38.561 28.556 -37.287 1.00 44.53 93 SER A CA 1
ATOM 698 C C . SER A 1 93 ? -37.936 27.515 -36.357 1.00 44.53 93 SER A C 1
ATOM 700 O O . SER A 1 93 ? -38.232 26.322 -36.452 1.00 44.53 93 SER A O 1
ATOM 702 N N . THR A 1 94 ? -37.078 27.971 -35.447 1.00 45.56 94 THR A N 1
ATOM 703 C CA . THR A 1 94 ? -36.709 27.200 -34.266 1.00 45.56 94 THR A CA 1
ATOM 704 C C . THR A 1 94 ? -37.948 27.120 -33.384 1.00 45.56 94 THR A C 1
ATOM 706 O O . THR A 1 94 ? -38.373 28.104 -32.776 1.00 45.56 94 THR A O 1
ATOM 709 N N . ARG A 1 95 ? -38.572 25.937 -33.331 1.00 48.38 95 ARG A N 1
ATOM 710 C CA . ARG A 1 95 ? -39.589 25.655 -32.317 1.00 48.38 95 ARG A CA 1
ATOM 711 C C . ARG A 1 95 ? -38.923 25.840 -30.959 1.00 48.38 95 ARG A C 1
ATOM 713 O O . ARG A 1 95 ? -38.085 25.036 -30.560 1.00 48.38 95 ARG A O 1
ATOM 720 N N . LYS A 1 96 ? -39.296 26.916 -30.271 1.00 52.16 96 LYS A N 1
ATOM 721 C CA . LYS A 1 96 ? -39.030 27.103 -28.849 1.00 52.16 96 LYS A CA 1
ATOM 722 C C . LYS A 1 96 ? -39.695 25.929 -28.136 1.00 52.16 96 LYS A C 1
ATOM 724 O O . LYS A 1 96 ? -40.919 25.882 -28.034 1.00 52.16 96 LYS A O 1
ATOM 729 N N . THR A 1 97 ? -38.913 24.952 -27.695 1.00 55.03 97 THR A N 1
ATOM 730 C CA . THR A 1 97 ? -39.393 23.967 -26.731 1.00 55.03 97 THR A CA 1
ATOM 731 C C . THR A 1 97 ? -39.562 24.707 -25.406 1.00 55.03 97 THR A C 1
ATOM 733 O O . THR A 1 97 ? -38.623 24.893 -24.642 1.00 55.03 97 THR A O 1
ATOM 736 N N . LEU A 1 98 ? -40.779 25.203 -25.167 1.00 52.59 98 LEU A N 1
ATOM 737 C CA . LEU A 1 98 ? -41.165 25.960 -23.968 1.00 52.59 98 LEU A CA 1
ATOM 738 C C . LEU A 1 98 ? -41.250 25.096 -22.696 1.00 52.59 98 LEU A C 1
ATOM 740 O O . LEU A 1 98 ? -41.609 25.591 -21.637 1.00 52.59 98 LEU A O 1
ATOM 744 N N . PHE A 1 99 ? -40.857 23.825 -22.777 1.00 43.28 99 PHE A N 1
ATOM 745 C CA . PHE A 1 99 ? -40.747 22.916 -21.641 1.00 43.28 99 PHE A CA 1
ATOM 746 C C . PHE A 1 99 ? -39.292 22.506 -21.421 1.00 43.28 99 PHE A C 1
ATOM 748 O O . PHE A 1 99 ? -38.932 21.333 -21.451 1.00 43.28 99 PHE A O 1
ATOM 755 N N . ARG A 1 100 ? -38.425 23.492 -21.192 1.00 48.19 100 ARG A N 1
ATOM 756 C CA . ARG A 1 100 ? -37.223 23.275 -20.388 1.00 48.19 100 ARG A CA 1
ATOM 757 C C . ARG A 1 100 ? -37.483 23.991 -19.076 1.00 48.19 100 ARG A C 1
ATOM 759 O O . ARG A 1 100 ? -37.204 25.180 -18.957 1.00 48.19 100 ARG A O 1
ATOM 766 N N . GLY A 1 101 ? -38.099 23.270 -18.137 1.00 48.94 101 GLY A N 1
ATOM 767 C CA . GLY A 1 101 ? -38.219 23.740 -16.762 1.00 48.94 101 GLY A CA 1
ATOM 768 C C . GLY A 1 101 ? -36.842 24.166 -16.245 1.00 48.94 101 GLY A C 1
ATOM 769 O O . GLY A 1 101 ? -35.827 23.697 -16.786 1.00 48.94 101 GLY A O 1
ATOM 770 N N . PRO A 1 102 ? -36.776 25.061 -15.247 1.00 42.03 102 PRO A N 1
ATOM 771 C CA . PRO A 1 102 ? -35.510 25.429 -14.646 1.00 42.03 102 PRO A CA 1
ATOM 772 C C . PRO A 1 102 ? -34.837 24.122 -14.247 1.00 42.03 102 PRO A C 1
ATOM 774 O O . PRO A 1 102 ? -35.356 23.376 -13.418 1.00 42.03 102 PRO A O 1
ATOM 777 N N . ARG A 1 103 ? -33.700 23.795 -14.870 1.00 48.31 103 ARG A N 1
ATOM 778 C CA . ARG A 1 103 ? -32.754 22.939 -14.174 1.00 48.31 103 ARG A CA 1
ATOM 779 C C . ARG A 1 103 ? -32.371 23.789 -12.982 1.00 48.31 103 ARG A C 1
ATOM 781 O O . ARG A 1 103 ? -31.518 24.661 -13.115 1.00 48.31 103 ARG A O 1
ATOM 788 N N . GLU A 1 104 ? -33.057 23.581 -11.862 1.00 43.41 104 GLU A N 1
ATOM 789 C CA . GLU A 1 104 ? -32.449 23.777 -10.567 1.00 43.41 104 GLU A CA 1
ATOM 790 C C . GLU A 1 104 ? -31.104 23.070 -10.688 1.00 43.41 104 GLU A C 1
ATOM 792 O O . GLU A 1 104 ? -30.990 21.847 -10.608 1.00 43.41 104 GLU A O 1
ATOM 797 N N . GLN A 1 105 ? -30.057 23.850 -10.931 1.00 46.41 105 GLN A N 1
ATOM 798 C CA . GLN A 1 105 ? -28.794 23.564 -10.302 1.00 46.41 105 GLN A CA 1
ATOM 799 C C . GLN A 1 105 ? -29.105 23.656 -8.814 1.00 46.41 105 GLN A C 1
ATOM 801 O O . GLN A 1 105 ? -28.816 24.654 -8.162 1.00 46.41 105 GLN A O 1
ATOM 806 N N . ARG A 1 106 ? -29.701 22.584 -8.268 1.00 42.12 106 ARG A N 1
ATOM 807 C CA . ARG A 1 106 ? -29.314 22.135 -6.950 1.00 42.12 106 ARG A CA 1
ATOM 808 C C . ARG A 1 106 ? -27.809 22.021 -7.077 1.00 42.12 106 ARG A C 1
ATOM 810 O O . ARG A 1 106 ? -27.283 21.040 -7.600 1.00 42.12 106 ARG A O 1
ATOM 817 N N . GLN A 1 107 ? -27.126 23.070 -6.640 1.00 45.66 107 GLN A N 1
ATOM 818 C CA . GLN A 1 107 ? -25.852 22.935 -5.973 1.00 45.66 107 GLN A CA 1
ATOM 819 C C . GLN A 1 107 ? -26.152 22.039 -4.770 1.00 45.66 107 GLN A C 1
ATOM 821 O O . GLN A 1 107 ? -26.316 22.495 -3.645 1.00 45.66 107 GLN A O 1
ATOM 826 N N . SER A 1 108 ? -26.383 20.753 -5.048 1.00 49.44 108 SER A N 1
ATOM 827 C CA . SER A 1 108 ? -26.354 19.725 -4.038 1.00 49.44 108 SER A CA 1
ATOM 828 C C . SER A 1 108 ? -24.965 19.870 -3.462 1.00 49.44 108 SER A C 1
ATOM 830 O O . SER A 1 108 ? -23.996 19.872 -4.230 1.00 49.44 108 SER A O 1
ATOM 832 N N . ALA A 1 109 ? -24.884 20.083 -2.149 1.00 58.31 109 ALA A N 1
ATOM 833 C CA . ALA A 1 109 ? -23.615 20.063 -1.444 1.00 58.31 109 ALA A CA 1
ATOM 834 C C . ALA A 1 109 ? -22.789 18.889 -1.993 1.00 58.31 109 ALA A C 1
ATOM 836 O O . ALA A 1 109 ? -23.380 17.828 -2.250 1.00 58.31 109 ALA A O 1
ATOM 837 N N . PRO A 1 110 ? -21.486 19.080 -2.271 1.00 64.50 110 PRO A N 1
ATOM 838 C CA . PRO A 1 110 ? -20.666 18.007 -2.806 1.00 64.50 110 PRO A CA 1
ATOM 839 C C . PRO A 1 110 ? -20.812 16.816 -1.861 1.00 64.50 110 PRO A C 1
ATOM 841 O O . PRO A 1 110 ? -20.429 16.902 -0.696 1.00 64.50 110 PRO A O 1
ATOM 844 N N . MET A 1 111 ? -21.463 15.747 -2.329 1.00 71.38 111 MET A N 1
ATOM 845 C CA . MET A 1 111 ? -21.601 14.542 -1.523 1.00 71.38 111 MET A CA 1
ATOM 846 C C . MET A 1 111 ? -20.193 13.992 -1.349 1.00 71.38 111 MET A C 1
ATOM 848 O O . MET A 1 111 ? -19.556 13.600 -2.328 1.00 71.38 111 MET A O 1
ATOM 852 N N . LEU A 1 112 ? -19.694 14.058 -0.116 1.00 83.31 112 LEU A N 1
ATOM 853 C CA . LEU A 1 112 ? -18.379 13.546 0.237 1.00 83.31 112 LEU A CA 1
ATOM 854 C C . LEU A 1 112 ? -18.369 12.037 -0.002 1.00 83.31 112 LEU A C 1
ATOM 856 O O . LEU A 1 112 ? -19.352 11.355 0.298 1.00 83.31 112 LEU A O 1
ATOM 860 N N . SER A 1 113 ? -17.279 11.523 -0.570 1.00 90.31 113 SER A N 1
ATOM 861 C CA . SER A 1 113 ? -17.150 10.079 -0.742 1.00 90.31 113 SER A CA 1
ATOM 862 C C . SER A 1 113 ? -16.894 9.401 0.599 1.00 90.31 113 SER A C 1
ATOM 864 O O . SER A 1 113 ? -16.375 10.027 1.525 1.00 90.31 113 SER A O 1
ATOM 866 N N . LEU A 1 114 ? -17.227 8.113 0.710 1.00 91.94 114 LEU A N 1
ATOM 867 C CA . LEU A 1 114 ? -16.986 7.353 1.941 1.00 91.94 114 LEU A CA 1
ATOM 868 C C . LEU A 1 114 ? -15.506 7.401 2.348 1.00 91.94 114 LEU A C 1
ATOM 870 O O . LEU A 1 114 ? -15.192 7.585 3.521 1.00 91.94 114 LEU A O 1
ATOM 874 N N . VAL A 1 115 ? -14.600 7.293 1.371 1.00 92.19 115 VAL A N 1
ATOM 875 C CA . VAL A 1 115 ? -13.160 7.468 1.598 1.00 92.19 115 VAL A CA 1
ATOM 876 C C . VAL A 1 115 ? -12.855 8.830 2.215 1.00 92.19 115 VAL A C 1
ATOM 878 O O . VAL A 1 115 ? -12.086 8.883 3.166 1.00 92.19 115 VAL A O 1
ATOM 881 N N . ASP A 1 116 ? -13.436 9.918 1.706 1.00 90.81 116 ASP A N 1
ATOM 882 C CA . ASP A 1 116 ? -13.140 11.268 2.206 1.00 90.81 116 ASP A CA 1
ATOM 883 C C . ASP A 1 116 ? -13.646 11.465 3.641 1.00 90.81 116 ASP A C 1
ATOM 885 O O . ASP A 1 116 ? -13.006 12.157 4.427 1.00 90.81 116 ASP A O 1
ATOM 889 N N . VAL A 1 117 ? -14.767 10.826 3.992 1.00 92.94 117 VAL A N 1
ATOM 890 C CA . VAL A 1 117 ? -15.328 10.856 5.352 1.00 92.94 117 VAL A CA 1
ATOM 891 C C . VAL A 1 117 ? -14.484 10.036 6.330 1.00 92.94 117 VAL A C 1
ATOM 893 O O . VAL A 1 117 ? -14.291 10.457 7.464 1.00 92.94 117 VAL A O 1
ATOM 896 N N . LEU A 1 118 ? -13.978 8.870 5.916 1.00 94.00 118 LEU A N 1
ATOM 897 C CA . LEU A 1 118 ? -13.220 7.973 6.797 1.00 94.00 118 LEU A CA 1
ATOM 898 C C . LEU A 1 118 ? -11.723 8.303 6.873 1.00 94.00 118 LEU A C 1
ATOM 900 O O . LEU A 1 118 ? -11.037 7.859 7.798 1.00 94.00 118 LEU A O 1
ATOM 904 N N . ASN A 1 119 ? -11.179 9.033 5.898 1.00 93.50 119 ASN A N 1
ATOM 905 C CA . ASN A 1 119 ? -9.742 9.248 5.796 1.00 93.50 119 ASN A CA 1
ATOM 906 C C . ASN A 1 119 ? -9.229 10.304 6.781 1.00 93.50 119 ASN A C 1
ATOM 908 O O . ASN A 1 119 ? -9.027 11.470 6.447 1.00 93.50 119 ASN A O 1
ATOM 912 N N . HIS A 1 120 ? -8.906 9.836 7.983 1.00 93.88 120 HIS A N 1
ATOM 913 C CA . HIS A 1 120 ? -8.147 10.571 8.995 1.00 93.88 120 HIS A CA 1
ATOM 914 C C . HIS A 1 120 ? -6.767 9.944 9.236 1.00 93.88 120 HIS A C 1
ATOM 916 O O . HIS A 1 120 ? -6.273 9.932 10.372 1.00 93.88 120 HIS A O 1
ATOM 922 N N . THR A 1 121 ? -6.170 9.372 8.187 1.00 94.25 121 THR A N 1
ATOM 923 C CA . THR A 1 121 ? -4.841 8.747 8.243 1.00 94.25 121 THR A CA 1
ATOM 924 C C . THR A 1 121 ? -3.738 9.806 8.306 1.00 94.25 121 THR A C 1
ATOM 926 O O . THR A 1 121 ? -3.887 10.903 7.775 1.00 94.25 121 THR A O 1
ATOM 929 N N . MET A 1 122 ? -2.636 9.502 9.001 1.00 94.00 122 MET A N 1
ATOM 930 C CA . MET A 1 122 ? -1.504 10.434 9.155 1.00 94.00 122 MET A CA 1
ATOM 931 C C . MET A 1 122 ? -0.447 10.276 8.058 1.00 94.00 122 MET A C 1
ATOM 933 O O . MET A 1 122 ? 0.407 11.141 7.908 1.00 94.00 122 MET A O 1
ATOM 937 N N . THR A 1 123 ? -0.493 9.184 7.292 1.00 93.38 123 THR A N 1
ATOM 938 C CA . THR A 1 123 ? 0.484 8.866 6.247 1.00 93.38 123 THR A CA 1
ATOM 939 C C . THR A 1 123 ? -0.202 8.669 4.901 1.00 93.38 123 THR A C 1
ATOM 941 O O . THR A 1 123 ? -1.315 8.147 4.822 1.00 93.38 123 THR A O 1
ATOM 944 N N . ILE A 1 124 ? 0.490 9.039 3.819 1.00 92.50 124 ILE A N 1
ATOM 945 C CA . ILE A 1 124 ? 0.004 8.843 2.442 1.00 92.50 124 ILE A CA 1
ATOM 946 C C . ILE A 1 124 ? -0.256 7.353 2.171 1.00 92.50 124 ILE A C 1
ATOM 948 O O . ILE A 1 124 ? -1.288 6.993 1.604 1.00 92.50 124 ILE A O 1
ATOM 952 N N . VAL A 1 125 ? 0.648 6.485 2.638 1.00 92.19 125 VAL A N 1
ATOM 953 C CA . VAL A 1 125 ? 0.524 5.021 2.545 1.00 92.19 125 VAL A CA 1
ATOM 954 C C . VAL A 1 125 ? -0.719 4.523 3.288 1.00 92.19 125 VAL A C 1
ATOM 956 O O . VAL A 1 125 ? -1.480 3.726 2.744 1.00 92.19 125 VAL A O 1
ATOM 959 N N . GLY A 1 126 ? -0.999 5.049 4.486 1.00 94.06 126 GLY A N 1
ATOM 960 C CA . GLY A 1 126 ? -2.218 4.732 5.232 1.00 94.06 126 GLY A CA 1
ATOM 961 C C . GLY A 1 126 ? -3.485 5.118 4.468 1.00 94.06 126 GLY A C 1
ATOM 962 O O . GLY A 1 126 ? -4.435 4.339 4.412 1.00 94.06 126 GLY A O 1
ATOM 963 N N . GLY A 1 127 ? -3.485 6.276 3.805 1.00 93.25 127 GLY A N 1
ATOM 964 C CA . GLY A 1 127 ? -4.591 6.699 2.944 1.00 93.25 127 GLY A CA 1
ATOM 965 C C . GLY A 1 127 ? -4.799 5.774 1.738 1.00 93.25 127 GLY A C 1
ATOM 966 O O . GLY A 1 127 ? -5.940 5.448 1.399 1.00 93.25 127 GLY A O 1
ATOM 967 N N . ARG A 1 128 ? -3.715 5.299 1.106 1.00 94.06 128 ARG A N 1
ATOM 968 C CA . ARG A 1 128 ? -3.785 4.288 0.030 1.00 94.06 128 ARG A CA 1
ATOM 969 C C . ARG A 1 128 ? -4.352 2.965 0.540 1.00 94.06 128 ARG A C 1
ATOM 971 O O . ARG A 1 128 ? -5.247 2.416 -0.100 1.00 94.06 128 ARG A O 1
ATOM 978 N N . LEU A 1 129 ? -3.887 2.507 1.701 1.00 94.56 129 LEU A N 1
ATOM 979 C CA . LEU A 1 129 ? -4.360 1.283 2.347 1.00 94.56 129 LEU A CA 1
ATOM 980 C C . LEU A 1 129 ? -5.843 1.366 2.737 1.00 94.56 129 LEU A C 1
ATOM 982 O O . LEU A 1 129 ? -6.588 0.401 2.570 1.00 94.56 129 LEU A O 1
ATOM 986 N N . LEU A 1 130 ? -6.303 2.519 3.225 1.00 95.31 130 LEU A N 1
ATOM 987 C CA . LEU A 1 130 ? -7.718 2.738 3.520 1.00 95.31 130 LEU A CA 1
ATOM 988 C C . LEU A 1 130 ? -8.564 2.646 2.244 1.00 95.31 130 LEU A C 1
ATOM 990 O O . LEU A 1 130 ? -9.603 1.987 2.229 1.00 95.31 130 LEU A O 1
ATOM 994 N N . ARG A 1 131 ? -8.102 3.269 1.153 1.00 94.44 131 ARG A N 1
ATOM 995 C CA . ARG A 1 131 ? -8.784 3.211 -0.147 1.00 94.44 131 ARG A CA 1
ATOM 996 C C . ARG A 1 131 ? -8.873 1.786 -0.685 1.00 94.44 131 ARG A C 1
ATOM 998 O O . ARG A 1 131 ? -9.947 1.403 -1.144 1.00 94.44 131 ARG A O 1
ATOM 1005 N N . SER A 1 132 ? -7.789 1.010 -0.626 1.00 92.44 132 SER A N 1
ATOM 1006 C CA . SER A 1 132 ? -7.822 -0.395 -1.056 1.00 92.44 132 SER A CA 1
ATOM 1007 C C . SER A 1 132 ? -8.738 -1.229 -0.163 1.00 92.44 132 SER A C 1
ATOM 1009 O O . SER A 1 132 ? -9.550 -1.983 -0.684 1.00 92.44 132 SER A O 1
ATOM 1011 N N . THR A 1 133 ? -8.707 -1.017 1.155 1.00 93.62 133 THR A N 1
ATOM 1012 C CA . THR A 1 133 ? -9.577 -1.719 2.115 1.00 93.62 133 THR A CA 1
ATOM 1013 C C . THR A 1 133 ? -11.065 -1.460 1.862 1.00 93.62 133 THR A C 1
ATOM 1015 O O . THR A 1 133 ? -11.871 -2.379 1.969 1.00 93.62 133 THR A O 1
ATOM 1018 N N . ILE A 1 134 ? -11.449 -0.229 1.504 1.00 94.00 134 ILE A N 1
ATOM 1019 C CA . ILE A 1 134 ? -12.847 0.111 1.180 1.00 94.00 134 ILE A CA 1
ATOM 1020 C C . ILE A 1 134 ? -13.281 -0.507 -0.156 1.00 94.00 134 ILE A C 1
ATOM 1022 O O . ILE A 1 134 ? -14.427 -0.932 -0.296 1.00 94.00 134 ILE A O 1
ATOM 1026 N N . LEU A 1 135 ? -12.386 -0.550 -1.147 1.00 92.12 135 LEU A N 1
ATOM 1027 C CA . LEU A 1 135 ? -12.671 -1.149 -2.455 1.00 92.12 135 LEU A CA 1
ATOM 1028 C C . LEU A 1 135 ? -12.658 -2.678 -2.447 1.00 92.12 135 LEU A C 1
ATOM 1030 O O . LEU A 1 135 ? -13.273 -3.288 -3.319 1.00 92.12 135 LEU A O 1
ATOM 1034 N N . GLN A 1 136 ? -11.950 -3.279 -1.496 1.00 91.81 136 GLN A N 1
ATOM 1035 C CA . GLN A 1 136 ? -11.797 -4.721 -1.344 1.00 91.81 136 GLN A CA 1
ATOM 1036 C C . GLN A 1 136 ? -12.132 -5.112 0.104 1.00 91.81 136 GLN A C 1
ATOM 1038 O O . GLN A 1 136 ? -11.225 -5.382 0.899 1.00 91.81 136 GLN A O 1
ATOM 1043 N N . PRO A 1 137 ? -13.425 -5.123 0.482 1.00 94.38 137 PRO A N 1
ATOM 1044 C CA . PRO A 1 137 ? -13.838 -5.559 1.811 1.00 94.38 137 PRO A CA 1
ATOM 1045 C C . PRO A 1 137 ? -13.474 -7.028 2.031 1.00 94.38 137 PRO A C 1
ATOM 1047 O O . PRO A 1 137 ? -13.636 -7.845 1.128 1.00 94.38 137 PRO A O 1
ATOM 1050 N N . LEU A 1 138 ? -13.001 -7.369 3.228 1.00 94.88 138 LEU A N 1
ATOM 1051 C CA . LEU A 1 138 ? -12.679 -8.749 3.593 1.00 94.88 138 LEU A CA 1
ATOM 1052 C C . LEU A 1 138 ? -13.946 -9.597 3.751 1.00 94.88 138 LEU A C 1
ATOM 1054 O O . LEU A 1 138 ? -14.986 -9.097 4.181 1.00 94.88 138 LEU A O 1
ATOM 1058 N N . ARG A 1 139 ? -13.828 -10.889 3.442 1.00 94.94 139 ARG A N 1
ATOM 1059 C CA . ARG A 1 139 ? -14.849 -11.919 3.682 1.00 94.94 139 ARG A CA 1
ATOM 1060 C C . ARG A 1 139 ? -14.507 -12.831 4.866 1.00 94.94 139 ARG A C 1
ATOM 1062 O O . ARG A 1 139 ? -15.408 -13.438 5.435 1.00 94.94 139 ARG A O 1
ATOM 1069 N N . ASP A 1 140 ? -13.229 -12.928 5.224 1.00 93.88 140 ASP A N 1
ATOM 1070 C CA . ASP A 1 140 ? -12.754 -13.785 6.311 1.00 93.88 140 ASP A CA 1
ATOM 1071 C C . ASP A 1 140 ? -13.189 -13.248 7.693 1.00 93.88 140 ASP A C 1
ATOM 1073 O O . ASP A 1 140 ? -12.748 -12.158 8.075 1.00 93.88 140 ASP A O 1
ATOM 1077 N N . PRO A 1 141 ? -14.032 -13.978 8.454 1.00 95.25 141 PRO A N 1
ATOM 1078 C CA . PRO A 1 141 ? -14.544 -13.509 9.740 1.00 95.25 141 PRO A CA 1
ATOM 1079 C C . PRO A 1 141 ? -13.437 -13.307 10.777 1.00 95.25 141 PRO A C 1
ATOM 1081 O O . PRO A 1 141 ? -13.456 -12.301 11.481 1.00 95.25 141 PRO A O 1
ATOM 1084 N N . THR A 1 142 ? -12.434 -14.186 10.827 1.00 95.75 142 THR A N 1
ATOM 1085 C CA . THR A 1 142 ? -11.347 -14.093 11.812 1.00 95.75 142 THR A CA 1
ATOM 1086 C C . THR A 1 142 ? -10.521 -12.821 11.610 1.00 95.75 142 THR A C 1
ATOM 1088 O O . THR A 1 142 ? -10.277 -12.075 12.561 1.00 95.75 142 THR A O 1
ATOM 1091 N N . SER A 1 143 ? -10.149 -12.502 10.365 1.00 95.00 143 SER A N 1
ATOM 1092 C CA . SER A 1 143 ? -9.458 -11.246 10.042 1.00 95.00 143 SER A CA 1
ATOM 1093 C C . SER A 1 143 ? -10.297 -10.005 10.361 1.00 95.00 143 SER A C 1
ATOM 1095 O O . SER A 1 143 ? -9.748 -8.968 10.742 1.00 95.00 143 SER A O 1
ATOM 1097 N N . ILE A 1 144 ? -11.619 -10.082 10.186 1.00 96.69 144 ILE A N 1
ATOM 1098 C CA . ILE A 1 144 ? -12.538 -8.982 10.502 1.00 96.69 144 ILE A CA 1
ATOM 1099 C C . ILE A 1 144 ? -12.606 -8.765 12.017 1.00 96.69 144 ILE A C 1
ATOM 1101 O O . ILE A 1 144 ? -12.441 -7.633 12.473 1.00 96.69 144 ILE A O 1
ATOM 1105 N N . GLU A 1 145 ? -12.793 -9.831 12.794 1.00 97.56 145 GLU A N 1
ATOM 1106 C CA . GLU A 1 145 ? -12.828 -9.787 14.260 1.00 97.56 145 GLU A CA 1
ATOM 1107 C C . GLU A 1 145 ? -11.527 -9.228 14.837 1.00 97.56 145 GLU A C 1
ATOM 1109 O O . GLU A 1 145 ? -11.571 -8.322 15.668 1.00 97.56 145 GLU A O 1
ATOM 1114 N N . LEU A 1 146 ? -10.370 -9.667 14.329 1.00 96.81 146 LEU A N 1
ATOM 1115 C CA . LEU A 1 146 ? -9.075 -9.139 14.761 1.00 96.81 146 LEU A CA 1
ATOM 1116 C C . LEU A 1 146 ? -8.968 -7.625 14.522 1.00 96.81 146 LEU A C 1
ATOM 1118 O O . LEU A 1 146 ? -8.518 -6.886 15.398 1.00 96.81 146 LEU A O 1
ATOM 1122 N N . ARG A 1 147 ? -9.432 -7.132 13.364 1.00 96.56 147 ARG A N 1
ATOM 1123 C CA . ARG A 1 147 ? -9.463 -5.686 13.085 1.00 96.56 147 ARG A CA 1
ATOM 1124 C C . ARG A 1 147 ? -10.392 -4.941 14.040 1.00 96.56 147 ARG A C 1
ATOM 1126 O O . ARG A 1 147 ? -10.039 -3.844 14.468 1.00 96.56 147 ARG A O 1
ATOM 1133 N N . TYR A 1 148 ? -11.545 -5.517 14.381 1.00 97.00 148 TYR A N 1
ATOM 1134 C CA . TYR A 1 148 ? -12.450 -4.929 15.370 1.00 97.00 148 TYR A CA 1
ATOM 1135 C C . TYR A 1 148 ? -11.812 -4.858 16.756 1.00 97.00 148 TYR A C 1
ATOM 1137 O O . TYR A 1 148 ? -11.886 -3.803 17.379 1.00 97.00 148 TYR A O 1
ATOM 1145 N N . VAL A 1 149 ? -11.130 -5.918 17.202 1.00 97.06 149 VAL A N 1
ATOM 1146 C CA . VAL A 1 149 ? -10.393 -5.927 18.477 1.00 97.06 149 VAL A CA 1
ATOM 1147 C C . VAL A 1 149 ? -9.336 -4.822 18.501 1.00 97.06 149 VAL A C 1
ATOM 1149 O O . VAL A 1 149 ? -9.284 -4.054 19.458 1.00 97.06 149 VAL A O 1
ATOM 1152 N N . CYS A 1 150 ? -8.546 -4.667 17.433 1.00 94.50 150 CYS A N 1
ATOM 1153 C CA . CYS A 1 150 ? -7.552 -3.593 17.355 1.00 94.50 150 CYS A CA 1
ATOM 1154 C C . CYS A 1 150 ? -8.183 -2.192 17.433 1.00 94.50 150 CYS A C 1
ATOM 1156 O O . CYS A 1 150 ? -7.642 -1.311 18.098 1.00 94.50 150 CYS A O 1
ATOM 1158 N N . VAL A 1 151 ? -9.310 -1.968 16.747 1.00 95.62 151 VAL A N 1
ATOM 1159 C CA . VAL A 1 151 ? -10.018 -0.676 16.775 1.00 95.62 151 VAL A CA 1
ATOM 1160 C C . VAL A 1 151 ? -10.617 -0.406 18.152 1.00 95.62 151 VAL A C 1
ATOM 1162 O O . VAL A 1 151 ? -10.543 0.721 18.633 1.00 95.62 151 VAL A O 1
ATOM 1165 N N . GLU A 1 152 ? -11.195 -1.422 18.786 1.00 96.44 152 GLU A N 1
ATOM 1166 C CA . GLU A 1 152 ? -11.784 -1.316 20.117 1.00 96.44 152 GLU A CA 1
ATOM 1167 C C . GLU A 1 152 ? -10.719 -0.998 21.174 1.00 96.44 152 GLU A C 1
ATOM 1169 O O . GLU A 1 152 ? -10.907 -0.078 21.968 1.00 96.44 152 GLU A O 1
ATOM 1174 N N . TRP A 1 153 ? -9.566 -1.667 21.114 1.00 93.81 153 TRP A N 1
ATOM 1175 C CA . TRP A 1 153 ? -8.419 -1.379 21.977 1.00 93.81 153 TRP A CA 1
ATOM 1176 C C . TRP A 1 153 ? -7.917 0.062 21.796 1.00 93.81 153 TRP A C 1
ATOM 1178 O O . TRP A 1 153 ? -7.835 0.821 22.761 1.00 93.81 153 TRP A O 1
ATOM 1188 N N . LEU A 1 154 ? -7.699 0.498 20.548 1.00 92.56 154 LEU A N 1
ATOM 1189 C CA . LEU A 1 154 ? -7.285 1.875 20.241 1.00 92.56 154 LEU A CA 1
ATOM 1190 C C . LEU A 1 154 ? -8.323 2.935 20.641 1.00 92.56 154 LEU A C 1
ATOM 1192 O O . LEU A 1 154 ? -7.974 4.099 20.831 1.00 92.56 154 LEU A O 1
ATOM 1196 N N . ARG A 1 155 ? -9.605 2.561 20.713 1.00 94.94 155 ARG A N 1
ATOM 1197 C CA . ARG A 1 155 ? -10.685 3.446 21.161 1.00 94.94 155 ARG A CA 1
ATOM 1198 C C . ARG A 1 155 ? -10.679 3.615 22.678 1.00 94.94 155 ARG A C 1
ATOM 1200 O O . ARG A 1 155 ? -10.994 4.703 23.149 1.00 94.94 155 ARG A O 1
ATOM 1207 N N . GLN A 1 156 ? -10.384 2.549 23.419 1.00 94.12 156 GLN A N 1
ATOM 1208 C CA . GLN A 1 156 ? -10.344 2.567 24.883 1.00 94.12 156 GLN A CA 1
ATOM 1209 C C . GLN A 1 156 ? -9.109 3.314 25.399 1.00 94.12 156 GLN A C 1
ATOM 1211 O O . GLN A 1 156 ? -9.224 4.103 26.333 1.00 94.12 156 GLN A O 1
ATOM 1216 N N . GLU A 1 157 ? -7.960 3.131 24.747 1.00 92.62 157 GLU A N 1
ATOM 1217 C CA . GLU A 1 157 ? -6.690 3.715 25.174 1.00 92.62 157 GLU A CA 1
ATOM 1218 C C . GLU A 1 157 ? -6.338 4.985 24.369 1.00 92.62 157 GLU A C 1
ATOM 1220 O O . GLU A 1 157 ? -5.502 4.987 23.460 1.00 92.62 157 GLU A O 1
ATOM 1225 N N . GLU A 1 158 ? -7.003 6.101 24.685 1.00 92.56 158 GLU A N 1
ATOM 1226 C CA . GLU A 1 158 ? -6.890 7.352 23.915 1.00 92.56 158 GLU A CA 1
ATOM 1227 C C . GLU A 1 158 ? -5.463 7.937 23.914 1.00 92.56 158 GLU A C 1
ATOM 1229 O O . GLU A 1 158 ? -5.023 8.524 22.916 1.00 92.56 158 GLU A O 1
ATOM 1234 N N . GLU A 1 159 ? -4.712 7.779 25.008 1.00 91.38 159 GLU A N 1
ATOM 1235 C CA . GLU A 1 159 ? -3.353 8.318 25.114 1.00 91.38 159 GLU A CA 1
ATOM 1236 C C . GLU A 1 159 ? -2.363 7.565 24.218 1.00 91.38 159 GLU A C 1
ATOM 1238 O O . GLU A 1 159 ? -1.548 8.209 23.541 1.00 91.38 159 GLU A O 1
ATOM 1243 N N . THR A 1 160 ? -2.491 6.237 24.098 1.00 91.38 160 THR A N 1
ATOM 1244 C CA . THR A 1 160 ? -1.689 5.468 23.131 1.00 91.38 160 THR A CA 1
ATOM 1245 C C . THR A 1 160 ? -2.035 5.862 21.699 1.00 91.38 160 THR A C 1
ATOM 1247 O O . THR A 1 160 ? -1.132 6.120 20.900 1.00 91.38 160 THR A O 1
ATOM 1250 N N . LEU A 1 161 ? -3.321 6.035 21.370 1.00 92.12 161 LEU A N 1
ATOM 1251 C CA . LEU A 1 161 ? -3.739 6.496 20.046 1.00 92.12 161 LEU A CA 1
ATOM 1252 C C . LEU A 1 161 ? -3.155 7.880 19.721 1.00 92.12 161 LEU A C 1
ATOM 1254 O O . LEU A 1 161 ? -2.645 8.090 18.615 1.00 92.12 161 LEU A O 1
ATOM 1258 N N . LYS A 1 162 ? -3.168 8.825 20.669 1.00 94.06 162 LYS A N 1
ATOM 1259 C CA . LYS A 1 162 ? -2.533 10.143 20.486 1.00 94.06 162 LYS A CA 1
ATOM 1260 C C . LYS A 1 162 ? -1.023 10.020 20.291 1.00 94.06 162 LYS A C 1
ATOM 1262 O O . LYS A 1 162 ? -0.484 10.675 19.395 1.00 94.06 162 LYS A O 1
ATOM 1267 N N . ALA A 1 163 ? -0.337 9.207 21.095 1.00 92.81 163 ALA A N 1
ATOM 1268 C CA . ALA A 1 163 ? 1.102 8.979 20.971 1.00 92.81 163 ALA A CA 1
ATOM 1269 C C . ALA A 1 163 ? 1.464 8.392 19.596 1.00 92.81 163 ALA A C 1
ATOM 1271 O O . ALA A 1 163 ? 2.315 8.945 18.895 1.00 92.81 163 ALA A O 1
ATOM 1272 N N . LEU A 1 164 ? 0.744 7.359 19.154 1.00 92.81 164 LEU A N 1
ATOM 1273 C CA . LEU A 1 164 ? 0.940 6.731 17.848 1.00 92.81 164 LEU A CA 1
ATOM 1274 C C . LEU A 1 164 ? 0.667 7.695 16.695 1.00 92.81 164 LEU A C 1
ATOM 1276 O O . LEU A 1 164 ? 1.439 7.737 15.737 1.00 92.81 164 LEU A O 1
ATOM 1280 N N . ARG A 1 165 ? -0.388 8.514 16.779 1.00 93.88 165 ARG A N 1
ATOM 1281 C CA . ARG A 1 165 ? -0.678 9.522 15.748 1.00 93.88 165 ARG A CA 1
ATOM 1282 C C . ARG A 1 165 ? 0.432 10.564 15.635 1.00 93.88 165 ARG A C 1
ATOM 1284 O O . ARG A 1 165 ? 0.793 10.907 14.512 1.00 93.88 165 ARG A O 1
ATOM 1291 N N . ARG A 1 166 ? 1.007 11.020 16.755 1.00 92.81 166 ARG A N 1
ATOM 1292 C CA . ARG A 1 166 ? 2.163 11.938 16.748 1.00 92.81 166 ARG A CA 1
ATOM 1293 C C . ARG A 1 166 ? 3.378 11.291 16.078 1.00 92.81 166 ARG A C 1
ATOM 1295 O O . ARG A 1 166 ? 3.964 11.905 15.191 1.00 92.81 166 ARG A O 1
ATOM 1302 N N . SER A 1 167 ? 3.707 10.045 16.428 1.00 91.75 167 SER A N 1
ATOM 1303 C CA . SER A 1 167 ? 4.810 9.302 15.797 1.00 91.75 167 SER A CA 1
ATOM 1304 C C . SER A 1 167 ? 4.582 9.080 14.298 1.00 91.75 167 SER A C 1
ATOM 1306 O O . SER A 1 167 ? 5.483 9.295 13.490 1.00 91.75 167 SER A O 1
ATOM 1308 N N . LEU A 1 168 ? 3.365 8.702 13.897 1.00 92.19 168 LEU A N 1
ATOM 1309 C CA . LEU A 1 168 ? 2.999 8.497 12.491 1.00 92.19 168 LEU A CA 1
ATOM 1310 C C . LEU A 1 168 ? 3.013 9.796 11.679 1.00 92.19 168 LEU A C 1
ATOM 1312 O O . LEU A 1 168 ? 3.327 9.763 10.491 1.00 92.19 168 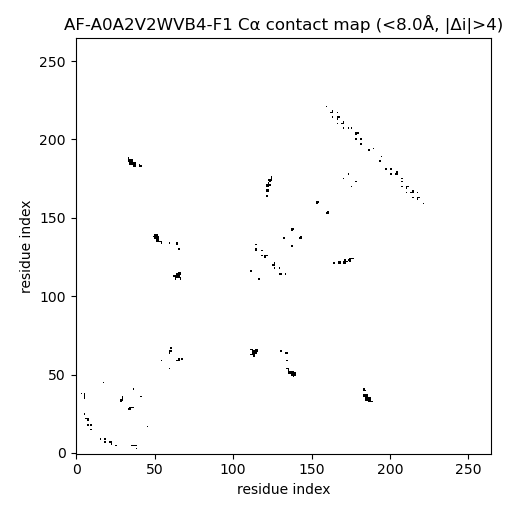LEU A O 1
ATOM 1316 N N . GLN A 1 169 ? 2.698 10.937 12.292 1.00 92.06 169 GLN A N 1
ATOM 1317 C CA . GLN A 1 169 ? 2.730 12.233 11.615 1.00 92.06 169 GLN A CA 1
ATOM 1318 C C . GLN A 1 169 ? 4.148 12.619 11.171 1.00 92.06 169 GLN A C 1
ATOM 1320 O O . GLN A 1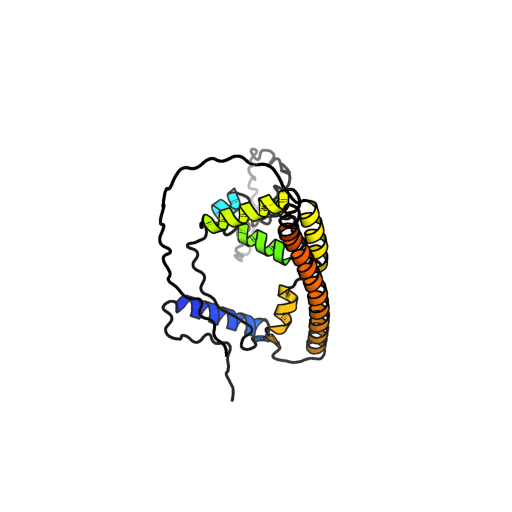 169 ? 4.305 13.206 10.102 1.00 92.06 169 GLN A O 1
ATOM 1325 N N . LEU A 1 170 ? 5.183 12.229 11.926 1.00 88.44 170 LEU A N 1
ATOM 1326 C CA . LEU A 1 170 ? 6.584 12.418 11.519 1.00 88.44 170 LEU A CA 1
ATOM 1327 C C . LEU A 1 170 ? 6.897 11.683 10.208 1.00 88.44 170 LEU A C 1
ATOM 1329 O O . LEU A 1 170 ? 7.649 12.181 9.372 1.00 88.44 170 LEU A O 1
ATOM 1333 N N . LEU A 1 171 ? 6.276 10.519 10.019 1.00 86.50 171 LEU A N 1
ATOM 1334 C CA . LEU A 1 171 ? 6.405 9.699 8.819 1.00 86.50 171 LEU A CA 1
ATOM 1335 C C . LEU A 1 171 ? 5.531 10.211 7.663 1.00 86.50 171 LEU A C 1
ATOM 1337 O O . LEU A 1 171 ? 5.821 9.939 6.504 1.00 86.50 171 LEU A O 1
ATOM 1341 N N . GLY A 1 172 ? 4.474 10.967 7.966 1.00 81.38 172 GLY A N 1
ATOM 1342 C CA . GLY A 1 172 ? 3.490 11.445 6.996 1.00 81.38 172 GLY A CA 1
ATOM 1343 C C . GLY A 1 172 ? 4.027 12.420 5.951 1.00 81.38 172 GLY A C 1
ATOM 1344 O O . GLY A 1 172 ? 3.472 12.499 4.855 1.00 81.38 172 GLY A O 1
ATOM 1345 N N . ASN A 1 173 ? 5.119 13.123 6.258 1.00 79.25 173 ASN A N 1
ATOM 1346 C CA . ASN A 1 173 ? 5.713 14.114 5.360 1.00 79.25 173 ASN A CA 1
ATOM 1347 C C . ASN A 1 173 ? 6.372 13.489 4.120 1.00 79.25 173 ASN A C 1
ATOM 1349 O O . ASN A 1 173 ? 6.504 14.165 3.102 1.00 79.25 173 ASN A O 1
ATOM 1353 N N . ASN A 1 174 ? 6.780 12.219 4.194 1.00 82.44 174 ASN A N 1
ATOM 1354 C CA . ASN A 1 174 ? 7.448 11.519 3.103 1.00 82.44 174 ASN A CA 1
ATOM 1355 C C . ASN A 1 174 ? 6.666 10.261 2.716 1.00 82.44 174 ASN A C 1
ATOM 1357 O O . ASN A 1 174 ? 6.207 9.494 3.559 1.00 82.44 174 ASN A O 1
ATOM 1361 N N . ASP A 1 175 ? 6.539 10.016 1.417 1.00 87.38 175 ASP A N 1
ATOM 1362 C CA . ASP A 1 175 ? 5.933 8.789 0.910 1.00 87.38 175 ASP A CA 1
ATOM 1363 C C . ASP A 1 175 ? 6.969 7.653 0.922 1.00 87.38 175 ASP A C 1
ATOM 1365 O O . ASP A 1 175 ? 7.805 7.561 0.023 1.00 87.38 175 ASP A O 1
ATOM 1369 N N . ILE A 1 176 ? 6.911 6.803 1.955 1.00 87.88 176 ILE A N 1
ATOM 1370 C CA . ILE A 1 176 ? 7.822 5.663 2.174 1.00 87.88 176 ILE A CA 1
ATOM 1371 C C . ILE A 1 176 ? 7.960 4.811 0.911 1.00 87.88 176 ILE A C 1
ATOM 1373 O O . ILE A 1 176 ? 9.073 4.515 0.482 1.00 87.88 176 ILE A O 1
ATOM 1377 N N . GLU A 1 177 ? 6.832 4.434 0.305 1.00 88.56 177 GLU A N 1
ATOM 1378 C CA . GLU A 1 177 ? 6.809 3.553 -0.865 1.00 88.56 177 GLU A CA 1
ATOM 1379 C C . GLU A 1 177 ? 7.513 4.210 -2.053 1.00 88.56 177 GLU A C 1
ATOM 1381 O O . GLU A 1 177 ? 8.268 3.559 -2.775 1.00 88.56 177 GLU A O 1
ATOM 1386 N N . ARG A 1 178 ? 7.326 5.523 -2.225 1.00 88.31 178 ARG A N 1
ATOM 1387 C CA . ARG A 1 178 ? 7.976 6.289 -3.293 1.00 88.31 178 ARG A CA 1
ATOM 1388 C C . ARG A 1 178 ? 9.478 6.422 -3.073 1.00 88.31 178 ARG A C 1
ATOM 1390 O O . ARG A 1 178 ? 10.238 6.293 -4.029 1.00 88.31 178 ARG A O 1
ATOM 1397 N N . THR A 1 179 ? 9.906 6.659 -1.834 1.00 89.44 179 THR A N 1
ATOM 1398 C CA . THR A 1 179 ? 11.330 6.739 -1.488 1.00 89.44 179 THR A CA 1
ATOM 1399 C C . THR A 1 179 ? 12.022 5.399 -1.719 1.00 89.44 179 THR A C 1
ATOM 1401 O O . THR A 1 179 ? 13.076 5.369 -2.349 1.00 89.44 179 THR A O 1
ATOM 1404 N N . VAL A 1 180 ? 11.413 4.290 -1.286 1.00 89.00 180 VAL A N 1
ATOM 1405 C CA . VAL A 1 180 ? 11.953 2.935 -1.496 1.00 89.00 180 VAL A CA 1
ATOM 1406 C C . VAL A 1 180 ? 11.971 2.565 -2.983 1.00 89.00 180 VAL A C 1
ATOM 1408 O O . VAL A 1 180 ? 12.942 1.979 -3.458 1.00 89.00 180 VAL A O 1
ATOM 1411 N N . SER A 1 181 ? 10.953 2.969 -3.749 1.00 89.25 181 SER A N 1
ATOM 1412 C CA . SER A 1 181 ? 10.881 2.702 -5.190 1.00 89.25 181 SER A CA 1
ATOM 1413 C C . SER A 1 181 ? 12.054 3.294 -5.984 1.00 89.25 181 SER A C 1
ATOM 1415 O O . SER A 1 181 ? 12.457 2.705 -6.983 1.00 89.25 181 SER A O 1
ATOM 1417 N N . ASN A 1 182 ? 12.680 4.388 -5.533 1.00 88.38 182 ASN A N 1
ATOM 1418 C CA . ASN A 1 182 ? 13.875 4.941 -6.191 1.00 88.38 182 ASN A CA 1
ATOM 1419 C C . ASN A 1 182 ? 15.073 3.969 -6.207 1.00 88.38 182 ASN A C 1
ATOM 1421 O O . ASN A 1 182 ? 15.997 4.150 -7.000 1.00 88.38 182 ASN A O 1
ATOM 1425 N N . PHE A 1 183 ? 15.063 2.948 -5.347 1.00 89.19 183 PHE A N 1
ATOM 1426 C CA . PHE A 1 183 ? 16.113 1.934 -5.241 1.00 89.19 183 PHE A CA 1
ATOM 1427 C C . PHE A 1 183 ? 15.762 0.617 -5.940 1.00 89.19 183 PHE A C 1
ATOM 1429 O O . PHE A 1 183 ? 16.591 -0.286 -5.962 1.00 89.19 183 PHE A O 1
ATOM 1436 N N . SER A 1 184 ? 14.563 0.491 -6.518 1.00 89.25 184 SER A N 1
ATOM 1437 C CA . SER A 1 184 ? 14.134 -0.735 -7.205 1.00 89.25 184 SER A CA 1
ATOM 1438 C C . SER A 1 184 ? 14.554 -0.797 -8.676 1.00 89.25 184 SER A C 1
ATOM 1440 O O . SER A 1 184 ? 14.363 -1.808 -9.342 1.00 89.25 184 SER A O 1
ATOM 1442 N N . HIS A 1 185 ? 15.070 0.300 -9.226 1.00 89.19 185 HIS A N 1
ATOM 1443 C CA . HIS A 1 185 ? 15.354 0.410 -10.651 1.00 89.19 185 HIS A CA 1
ATOM 1444 C C . HIS A 1 185 ? 16.614 1.228 -10.921 1.00 89.19 185 HIS A C 1
ATOM 1446 O O . HIS A 1 185 ? 17.047 2.052 -10.108 1.00 89.19 185 HIS A O 1
ATOM 1452 N N . GLU A 1 186 ? 17.199 1.020 -12.095 1.00 89.00 186 GLU A N 1
ATOM 1453 C CA . GLU A 1 186 ? 18.349 1.761 -12.594 1.00 89.00 186 GLU A CA 1
ATOM 1454 C C . GLU A 1 186 ? 18.030 2.450 -13.925 1.00 89.00 186 GLU A C 1
ATOM 1456 O O . GLU A 1 186 ? 17.478 1.814 -14.817 1.00 89.00 186 GLU A O 1
ATOM 1461 N N . PRO A 1 187 ? 18.304 3.759 -14.095 1.00 87.25 187 PRO A N 1
ATOM 1462 C CA . PRO A 1 187 ? 18.120 4.397 -15.392 1.00 87.25 187 PRO A CA 1
ATOM 1463 C C . PRO A 1 187 ? 19.116 3.821 -16.406 1.00 87.25 187 PRO A C 1
ATOM 1465 O O . PRO A 1 187 ? 20.303 3.703 -16.107 1.00 87.25 187 PRO A O 1
ATOM 1468 N N . LYS A 1 188 ? 18.662 3.553 -17.638 1.00 86.38 188 LYS A N 1
ATOM 1469 C CA . LYS A 1 188 ? 19.528 3.037 -18.719 1.00 86.38 188 LYS A CA 1
ATOM 1470 C C . LYS A 1 188 ? 20.663 4.005 -19.078 1.00 86.38 188 LYS A C 1
ATOM 1472 O O . LYS A 1 188 ? 21.703 3.591 -19.578 1.00 86.38 188 LYS A O 1
ATOM 1477 N N . VAL A 1 189 ? 20.469 5.299 -18.812 1.00 87.38 189 VAL A N 1
ATOM 1478 C CA . VAL A 1 189 ? 21.479 6.348 -18.988 1.00 87.38 189 VAL A CA 1
ATOM 1479 C C . VAL A 1 189 ? 21.707 7.060 -17.661 1.00 87.38 189 VAL A C 1
ATOM 1481 O O . VAL A 1 189 ? 20.825 7.748 -17.146 1.00 87.38 189 VAL A O 1
ATOM 1484 N N . GLN A 1 190 ? 22.920 6.935 -17.131 1.00 85.44 190 GLN A N 1
ATOM 1485 C CA . GLN A 1 190 ? 23.335 7.651 -15.933 1.00 85.44 190 GLN A CA 1
ATOM 1486 C C . GLN A 1 190 ? 23.716 9.094 -16.286 1.00 85.44 190 GLN A C 1
ATOM 1488 O O . GLN A 1 190 ? 24.531 9.348 -17.172 1.00 85.44 190 GLN A O 1
ATOM 1493 N N . THR A 1 191 ? 23.128 10.054 -15.578 1.00 90.38 191 THR A N 1
ATOM 1494 C CA . THR A 1 191 ? 23.420 11.485 -15.711 1.00 90.38 191 THR A CA 1
ATOM 1495 C C . THR A 1 191 ? 23.745 12.077 -14.343 1.00 90.38 191 THR A C 1
ATOM 1497 O O . THR A 1 191 ? 23.371 11.528 -13.310 1.00 90.38 191 THR A O 1
ATOM 1500 N N . LEU A 1 192 ? 24.386 13.249 -14.306 1.00 92.00 192 LEU A N 1
ATOM 1501 C CA . LEU A 1 192 ? 24.650 13.939 -13.036 1.00 92.00 192 LEU A CA 1
ATOM 1502 C C . LEU A 1 192 ? 23.361 14.156 -12.221 1.00 92.00 192 LEU A C 1
ATOM 1504 O O . LEU A 1 192 ? 23.361 14.008 -11.003 1.00 92.00 192 LEU A O 1
ATOM 1508 N N . LYS A 1 193 ? 22.243 14.439 -12.904 1.00 89.62 193 LYS A N 1
ATOM 1509 C CA . LYS A 1 193 ? 20.929 14.605 -12.270 1.00 89.62 193 LYS A CA 1
ATOM 1510 C C . LYS A 1 193 ? 20.430 13.311 -11.626 1.00 89.62 193 LYS A C 1
ATOM 1512 O O . LYS A 1 193 ? 19.949 13.365 -10.500 1.00 89.62 193 LYS A O 1
ATOM 1517 N N . THR A 1 194 ? 20.560 12.162 -12.297 1.00 87.88 194 THR A N 1
ATOM 1518 C CA . THR A 1 194 ? 20.117 10.874 -11.728 1.00 87.88 194 THR A CA 1
ATOM 1519 C C . THR A 1 194 ? 20.977 10.472 -10.535 1.00 87.88 194 THR A C 1
ATOM 1521 O O . THR A 1 194 ? 20.451 9.975 -9.543 1.00 87.88 194 THR A O 1
ATOM 1524 N N . MET A 1 195 ? 22.284 10.744 -10.579 1.00 89.12 195 MET A N 1
ATOM 1525 C CA . MET A 1 195 ? 23.179 10.516 -9.440 1.00 89.12 195 MET A CA 1
ATOM 1526 C C . MET A 1 195 ? 22.830 11.420 -8.251 1.00 89.12 195 MET A C 1
ATOM 1528 O O . MET A 1 195 ? 22.739 10.942 -7.123 1.00 89.12 195 MET A O 1
ATOM 1532 N N . GLN A 1 196 ? 22.570 12.708 -8.497 1.00 92.62 196 GLN A N 1
ATOM 1533 C CA . GLN A 1 196 ? 22.142 13.646 -7.458 1.00 92.62 196 GLN A CA 1
ATOM 1534 C C . GLN A 1 196 ? 20.824 13.202 -6.805 1.00 92.62 196 GLN A C 1
ATOM 1536 O O . GLN A 1 196 ? 20.738 13.151 -5.580 1.00 92.62 196 GLN A O 1
ATOM 1541 N N . GLN A 1 197 ? 19.829 12.821 -7.612 1.00 89.69 197 GLN A N 1
ATOM 1542 C CA . GLN A 1 197 ? 18.549 12.297 -7.123 1.00 89.69 197 GLN A CA 1
ATOM 1543 C C . GLN A 1 197 ? 18.727 11.033 -6.275 1.00 89.69 197 GLN A C 1
ATOM 1545 O O . GLN A 1 197 ? 18.031 10.866 -5.278 1.00 89.69 197 GLN A O 1
ATOM 1550 N N . ARG A 1 198 ? 19.677 10.155 -6.625 1.00 88.00 198 ARG A N 1
ATOM 1551 C CA . ARG A 1 198 ? 19.999 8.969 -5.814 1.00 88.00 198 ARG A CA 1
ATOM 1552 C C . ARG A 1 198 ? 20.570 9.342 -4.453 1.00 88.00 198 ARG A C 1
ATOM 1554 O O . ARG A 1 198 ? 20.152 8.773 -3.451 1.00 88.00 198 ARG A O 1
ATOM 1561 N N . ILE A 1 199 ? 21.493 10.298 -4.403 1.00 92.94 199 ILE A N 1
ATOM 1562 C CA . ILE A 1 199 ? 22.062 10.769 -3.133 1.00 92.94 199 ILE A CA 1
ATOM 1563 C C . ILE A 1 199 ? 20.957 11.374 -2.258 1.00 92.94 199 ILE A C 1
ATOM 1565 O O . ILE A 1 199 ? 20.853 11.043 -1.079 1.00 92.94 199 ILE A O 1
ATOM 1569 N N . GLU A 1 200 ? 20.082 12.193 -2.841 1.00 92.94 200 GLU A N 1
ATOM 1570 C CA . GLU A 1 200 ? 18.927 12.764 -2.140 1.00 92.94 200 GLU A CA 1
ATOM 1571 C C . GLU A 1 200 ? 17.954 11.677 -1.646 1.00 92.94 200 GLU A C 1
ATOM 1573 O O . GLU A 1 200 ? 17.490 11.722 -0.504 1.00 92.94 200 GLU A O 1
ATOM 1578 N N . ALA A 1 201 ? 17.708 10.639 -2.450 1.00 90.94 201 ALA A N 1
ATOM 1579 C CA . ALA A 1 201 ? 16.904 9.489 -2.046 1.00 90.94 201 ALA A CA 1
ATOM 1580 C C . ALA A 1 201 ? 17.514 8.748 -0.841 1.00 90.94 201 ALA A C 1
ATOM 1582 O O . ALA A 1 201 ? 16.785 8.339 0.059 1.00 90.94 201 ALA A O 1
ATOM 1583 N N . VAL A 1 202 ? 18.843 8.599 -0.771 1.00 93.69 202 VAL A N 1
ATOM 1584 C CA . VAL A 1 202 ? 19.512 7.964 0.384 1.00 93.69 202 VAL A CA 1
ATOM 1585 C C . VAL A 1 202 ? 19.362 8.816 1.644 1.00 93.69 202 VAL A C 1
ATOM 1587 O O . VAL A 1 202 ? 19.086 8.284 2.719 1.00 93.69 202 VAL A O 1
ATOM 1590 N N . VAL A 1 203 ? 19.491 10.139 1.523 1.00 92.88 203 VAL A N 1
ATOM 1591 C CA . VAL A 1 203 ? 19.315 11.059 2.658 1.00 92.88 203 VAL A CA 1
ATOM 1592 C C . VAL A 1 203 ? 17.879 11.020 3.181 1.00 92.88 203 VAL A C 1
ATOM 1594 O O . VAL A 1 203 ? 17.662 10.929 4.390 1.00 92.88 203 VAL A O 1
ATOM 1597 N N . THR A 1 204 ? 16.891 11.045 2.285 1.00 91.81 204 THR A N 1
ATOM 1598 C CA . THR A 1 204 ? 15.475 10.945 2.675 1.00 91.81 204 THR A CA 1
ATOM 1599 C C . THR A 1 204 ? 15.153 9.587 3.297 1.00 91.81 204 THR A C 1
ATOM 1601 O O . THR A 1 204 ? 14.445 9.536 4.303 1.00 91.81 204 THR A O 1
ATOM 1604 N N . LEU A 1 205 ? 15.725 8.494 2.781 1.00 92.56 205 LEU A N 1
ATOM 1605 C CA . LEU A 1 205 ? 15.601 7.164 3.380 1.00 92.56 205 LEU A CA 1
ATOM 1606 C C . LEU A 1 205 ? 16.190 7.126 4.796 1.00 92.56 205 LEU A C 1
ATOM 1608 O O . LEU A 1 205 ? 15.560 6.597 5.709 1.00 92.56 205 LEU A O 1
ATOM 1612 N N . TRP A 1 206 ? 17.360 7.726 5.008 1.00 93.00 206 TRP A N 1
ATOM 1613 C CA . TRP A 1 206 ? 17.973 7.804 6.334 1.00 93.00 206 TRP A CA 1
ATOM 1614 C C . TRP A 1 206 ? 17.079 8.533 7.348 1.00 93.00 206 TRP A C 1
ATOM 1616 O O . TRP A 1 206 ? 16.857 8.043 8.456 1.00 93.00 206 TRP A O 1
ATOM 1626 N N . GLN A 1 207 ? 16.516 9.681 6.962 1.00 90.81 207 GLN A N 1
ATOM 1627 C CA . GLN A 1 207 ? 15.570 10.425 7.803 1.00 90.81 207 GLN A CA 1
ATOM 1628 C C . GLN A 1 207 ? 14.331 9.584 8.132 1.00 90.81 207 GLN A C 1
ATOM 1630 O O . GLN A 1 207 ? 13.887 9.549 9.280 1.00 90.81 207 GLN A O 1
ATOM 1635 N N . LEU A 1 208 ? 13.815 8.861 7.137 1.00 91.62 208 LEU A N 1
ATOM 1636 C CA . LEU A 1 208 ? 12.662 7.981 7.279 1.00 91.62 208 LEU A CA 1
ATOM 1637 C C . LEU A 1 208 ? 12.916 6.843 8.271 1.00 91.62 208 LEU A C 1
ATOM 1639 O O . LEU A 1 208 ? 12.060 6.562 9.108 1.00 91.62 208 LEU A O 1
ATOM 1643 N N . LEU A 1 209 ? 14.104 6.230 8.225 1.00 91.62 209 LEU A N 1
ATOM 1644 C CA . LEU A 1 209 ? 14.531 5.232 9.208 1.00 91.62 209 LEU A CA 1
ATOM 1645 C C . LEU A 1 209 ? 14.576 5.831 10.621 1.00 91.62 209 LEU A C 1
ATOM 1647 O O . LEU A 1 209 ? 14.133 5.191 11.572 1.00 91.62 209 LEU A O 1
ATOM 1651 N N . GLY A 1 210 ? 15.047 7.072 10.761 1.00 91.06 210 GLY A N 1
ATOM 1652 C CA . GLY A 1 210 ? 15.042 7.794 12.036 1.00 91.06 210 GLY A CA 1
ATOM 1653 C C . GLY A 1 210 ? 13.638 8.055 12.599 1.00 91.06 210 GLY A C 1
ATOM 1654 O O . GLY A 1 210 ? 13.445 8.025 13.813 1.00 91.06 210 GLY A O 1
ATOM 1655 N N . SER A 1 211 ? 12.639 8.287 11.747 1.00 90.38 211 SER A N 1
ATOM 1656 C CA . SER A 1 211 ? 11.235 8.394 12.175 1.00 90.38 211 SER A CA 1
ATOM 1657 C C . SER A 1 211 ? 10.616 7.025 12.473 1.00 90.38 211 SER A C 1
ATOM 1659 O O . SER A 1 211 ? 9.860 6.885 13.433 1.00 90.38 211 SER A O 1
ATOM 1661 N N . ALA A 1 212 ? 10.956 5.999 11.689 1.00 91.00 212 ALA A N 1
ATOM 1662 C CA . ALA A 1 212 ? 10.464 4.638 11.888 1.00 91.00 212 ALA A CA 1
ATOM 1663 C C . ALA A 1 212 ? 10.946 4.038 13.218 1.00 91.00 212 ALA A C 1
ATOM 1665 O O . ALA A 1 212 ? 10.167 3.389 13.909 1.00 91.00 212 ALA A O 1
ATOM 1666 N N . THR A 1 213 ? 12.190 4.302 13.627 1.00 92.31 213 THR A N 1
ATOM 1667 C CA . THR A 1 213 ? 12.698 3.842 14.931 1.00 92.31 213 THR A CA 1
ATOM 1668 C C . THR A 1 213 ? 11.932 4.456 16.101 1.00 92.31 213 THR A C 1
ATOM 1670 O O . THR A 1 213 ? 11.616 3.740 17.046 1.00 92.31 213 THR A O 1
ATOM 1673 N N . GLN A 1 214 ? 11.558 5.737 16.026 1.00 90.38 214 GLN A N 1
ATOM 1674 C CA . GLN A 1 214 ? 10.714 6.391 17.039 1.00 90.38 214 GLN A CA 1
ATOM 1675 C C . GLN A 1 214 ? 9.310 5.775 17.108 1.00 90.38 214 GLN A C 1
ATOM 1677 O O . GLN A 1 214 ? 8.724 5.620 18.181 1.00 90.38 214 GLN A O 1
ATOM 1682 N N . LEU A 1 215 ? 8.759 5.384 15.961 1.00 91.38 215 LEU A N 1
ATOM 1683 C CA . LEU A 1 215 ? 7.496 4.660 15.927 1.00 91.38 215 LEU A CA 1
ATOM 1684 C C . LEU A 1 215 ? 7.626 3.278 16.588 1.00 91.38 215 LEU A C 1
ATOM 1686 O O . LEU A 1 215 ? 6.783 2.908 17.399 1.00 91.38 215 LEU A O 1
ATOM 1690 N N . THR A 1 216 ? 8.707 2.547 16.319 1.00 92.62 216 THR A N 1
ATOM 1691 C CA . THR A 1 216 ? 8.954 1.247 16.958 1.00 92.62 216 THR A CA 1
ATOM 1692 C C . THR A 1 216 ? 9.130 1.373 18.470 1.00 92.62 216 THR A C 1
ATOM 1694 O O . THR A 1 216 ? 8.573 0.565 19.209 1.00 92.62 216 THR A O 1
ATOM 1697 N N . THR A 1 217 ? 9.853 2.388 18.958 1.00 92.06 217 THR A N 1
ATOM 1698 C CA . THR A 1 217 ? 10.012 2.597 20.406 1.00 92.06 217 THR A CA 1
ATOM 1699 C C . THR A 1 217 ? 8.684 2.950 21.068 1.00 92.06 217 THR A C 1
ATOM 1701 O O . THR A 1 217 ? 8.356 2.374 22.105 1.00 92.06 217 THR A O 1
ATOM 1704 N N . THR A 1 218 ? 7.878 3.820 20.452 1.00 91.19 218 THR A N 1
ATOM 1705 C CA . THR A 1 218 ? 6.537 4.140 20.973 1.00 91.19 218 THR A CA 1
ATOM 1706 C C . THR A 1 218 ? 5.626 2.915 21.013 1.00 91.19 218 THR A C 1
ATOM 1708 O O . THR A 1 218 ? 5.054 2.647 22.064 1.00 91.19 218 THR A O 1
ATOM 1711 N N . LEU A 1 219 ? 5.583 2.102 19.953 1.00 89.62 219 LEU A N 1
ATOM 1712 C CA . LEU A 1 219 ? 4.845 0.832 19.957 1.00 89.62 219 LEU A CA 1
ATOM 1713 C C . LEU A 1 219 ? 5.339 -0.131 21.042 1.00 89.62 219 LEU A C 1
ATOM 1715 O O . LEU A 1 219 ? 4.529 -0.743 21.733 1.00 89.62 219 LEU A O 1
ATOM 1719 N N . SER A 1 220 ? 6.658 -0.252 21.220 1.00 90.38 220 SER A N 1
ATOM 1720 C CA . SER A 1 220 ? 7.226 -1.136 22.241 1.00 90.38 220 SER A CA 1
ATOM 1721 C C . SER A 1 220 ? 6.882 -0.701 23.665 1.00 90.38 220 SER A C 1
ATOM 1723 O O . SER A 1 220 ? 6.726 -1.553 24.533 1.00 90.38 220 SER A O 1
ATOM 1725 N N . ASN A 1 221 ? 6.727 0.604 23.905 1.00 88.75 221 ASN A N 1
ATOM 1726 C CA . ASN A 1 221 ? 6.302 1.121 25.201 1.00 88.75 221 ASN A CA 1
ATOM 1727 C C . ASN A 1 221 ? 4.816 0.832 25.438 1.00 88.75 221 ASN A C 1
ATOM 1729 O O . ASN A 1 221 ? 4.481 0.300 26.489 1.00 88.75 221 ASN A O 1
ATOM 1733 N N . CYS A 1 222 ? 3.957 1.067 24.439 1.00 85.62 222 CYS A N 1
ATOM 1734 C CA . CYS A 1 222 ? 2.524 0.773 24.539 1.00 85.62 222 CYS A CA 1
ATOM 1735 C C . CYS A 1 222 ? 2.246 -0.719 24.787 1.00 85.62 222 CYS A C 1
ATOM 1737 O O . CYS A 1 222 ? 1.378 -1.059 25.577 1.00 85.62 222 CYS A O 1
ATOM 1739 N N . LEU A 1 223 ? 3.007 -1.619 24.154 1.00 82.50 223 LEU A N 1
ATOM 1740 C CA . LEU A 1 223 ? 2.860 -3.066 24.365 1.00 82.50 223 LEU A CA 1
ATOM 1741 C C . LEU A 1 223 ? 3.422 -3.544 25.715 1.00 82.50 223 LEU A C 1
ATOM 1743 O O . LEU A 1 223 ? 3.081 -4.628 26.174 1.00 82.50 223 LEU A O 1
ATOM 1747 N N . ARG A 1 224 ? 4.310 -2.768 26.348 1.00 76.12 224 ARG A N 1
ATOM 1748 C CA . ARG A 1 224 ? 4.906 -3.109 27.650 1.00 76.12 224 ARG A CA 1
ATOM 1749 C C . ARG A 1 224 ? 4.046 -2.690 28.838 1.00 76.12 224 ARG A C 1
ATOM 1751 O O . ARG A 1 224 ? 4.209 -3.274 29.906 1.00 76.12 224 ARG A O 1
ATOM 1758 N N . GLU A 1 225 ? 3.171 -1.702 28.671 1.00 61.88 225 GLU A N 1
ATOM 1759 C CA . GLU A 1 225 ? 2.250 -1.254 29.724 1.00 61.88 225 GLU A CA 1
ATOM 1760 C C . GLU A 1 225 ? 1.256 -2.364 30.125 1.00 61.88 225 GLU A C 1
ATOM 1762 O O . GLU A 1 225 ? 0.943 -2.486 31.308 1.00 61.88 225 GLU A O 1
ATOM 1767 N N . ASP A 1 226 ? 0.890 -3.261 29.201 1.00 55.88 226 ASP A N 1
ATOM 1768 C CA . ASP A 1 226 ? 0.025 -4.425 29.480 1.00 55.88 226 ASP A CA 1
ATOM 1769 C C . ASP A 1 226 ? 0.720 -5.517 30.326 1.00 55.88 226 ASP A C 1
ATOM 1771 O O . ASP A 1 226 ? 0.113 -6.123 31.207 1.00 55.88 226 ASP A O 1
ATOM 1775 N N . GLU A 1 227 ? 2.025 -5.740 30.131 1.00 54.66 227 GLU A N 1
ATOM 1776 C CA . GLU A 1 227 ? 2.807 -6.748 30.877 1.00 54.66 227 GLU A CA 1
ATOM 1777 C C . GLU A 1 227 ? 3.177 -6.288 32.302 1.00 54.66 227 GLU A C 1
ATOM 1779 O O . GLU A 1 227 ? 3.499 -7.100 33.176 1.00 54.66 227 GLU A O 1
ATOM 1784 N N . GLY A 1 228 ? 3.168 -4.973 32.548 1.00 49.47 228 GLY A N 1
ATOM 1785 C CA . GLY A 1 228 ? 3.461 -4.381 33.857 1.00 49.47 228 GLY A CA 1
ATOM 1786 C C . GLY A 1 228 ? 2.299 -4.489 34.846 1.00 49.47 228 GLY A C 1
ATOM 1787 O O . GLY A 1 228 ? 2.533 -4.668 36.040 1.00 49.47 228 GLY A O 1
ATOM 1788 N N . ALA A 1 229 ? 1.057 -4.460 34.355 1.00 49.69 229 ALA A N 1
ATOM 1789 C CA . ALA A 1 229 ? -0.144 -4.485 35.191 1.00 49.69 229 ALA A CA 1
ATOM 1790 C C . ALA A 1 229 ? -0.399 -5.842 35.882 1.00 49.69 229 ALA A C 1
ATOM 1792 O O . A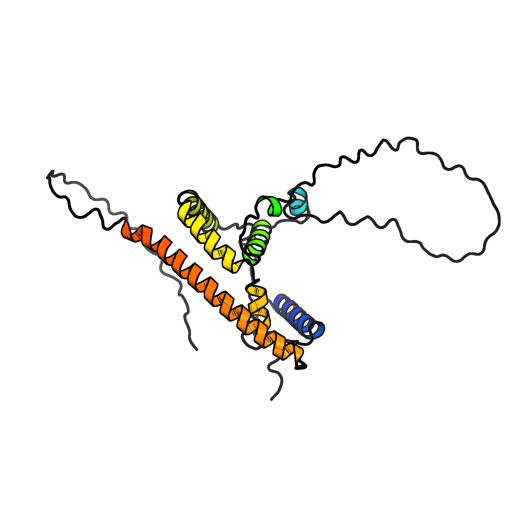LA A 1 229 ? -1.155 -5.905 36.850 1.00 49.69 229 ALA A O 1
ATOM 1793 N N . LEU A 1 230 ? 0.262 -6.924 35.444 1.00 48.66 230 LEU A N 1
ATOM 1794 C CA . LEU A 1 230 ? 0.142 -8.256 36.054 1.00 48.66 230 LEU A CA 1
ATOM 1795 C C . LEU A 1 230 ? 1.217 -8.553 37.120 1.00 48.66 230 LEU A C 1
ATOM 1797 O O . LEU A 1 230 ? 1.256 -9.658 37.657 1.00 48.66 230 LEU A O 1
ATOM 1801 N N . LYS A 1 231 ? 2.109 -7.604 37.448 1.00 45.75 231 LYS A N 1
ATOM 1802 C CA . LYS A 1 231 ? 3.150 -7.813 38.480 1.00 45.75 231 LYS A CA 1
ATOM 1803 C C . LYS A 1 231 ? 2.872 -7.155 39.831 1.00 45.75 231 LYS A C 1
ATOM 1805 O O . LYS A 1 231 ? 3.575 -7.463 40.790 1.00 45.75 231 LYS A O 1
ATOM 1810 N N . ASP A 1 232 ? 1.804 -6.370 39.952 1.00 43.06 232 ASP A N 1
ATOM 1811 C CA . ASP A 1 232 ? 1.496 -5.629 41.184 1.00 43.06 232 ASP A CA 1
ATOM 1812 C C . ASP A 1 232 ? 0.486 -6.332 42.120 1.00 43.06 232 ASP A C 1
ATOM 1814 O O . ASP A 1 232 ? 0.055 -5.752 43.116 1.00 43.06 232 ASP A O 1
ATOM 1818 N N . CYS A 1 233 ? 0.121 -7.597 41.866 1.00 45.59 233 CYS A N 1
ATOM 1819 C CA . CYS A 1 233 ? -0.853 -8.331 42.697 1.00 45.59 233 CYS A CA 1
ATOM 1820 C C . CYS A 1 233 ? -0.263 -9.375 43.668 1.00 45.59 233 CYS A C 1
ATOM 1822 O O . CYS A 1 233 ? -1.012 -9.949 44.455 1.00 45.59 233 CYS A O 1
ATOM 1824 N N . GLU A 1 234 ? 1.052 -9.608 43.694 1.00 44.97 234 GLU A N 1
ATOM 1825 C CA . GLU A 1 234 ? 1.662 -10.651 44.543 1.00 44.97 234 GLU A CA 1
ATOM 1826 C C . GLU A 1 234 ? 2.294 -10.125 45.846 1.00 44.97 234 GLU A C 1
ATOM 1828 O O . GLU A 1 234 ? 3.365 -10.576 46.217 1.00 44.97 234 GLU A O 1
ATOM 1833 N N . HIS A 1 235 ? 1.678 -9.195 46.587 1.00 49.03 235 HIS A N 1
ATOM 1834 C CA . HIS A 1 235 ? 2.122 -8.891 47.967 1.00 49.03 235 HIS A CA 1
ATOM 1835 C C . HIS A 1 235 ? 0.961 -8.563 48.919 1.00 49.03 235 HIS A C 1
ATOM 1837 O O . HIS A 1 235 ? 0.880 -7.479 49.497 1.00 49.03 235 HIS A O 1
ATOM 1843 N N . GLY A 1 236 ? 0.074 -9.537 49.141 1.00 33.66 236 GLY A N 1
ATOM 1844 C CA . GLY A 1 236 ? -0.956 -9.430 50.174 1.00 33.66 236 GLY A CA 1
ATOM 1845 C C . GLY A 1 236 ? -1.679 -10.740 50.482 1.00 33.66 236 GLY A C 1
ATOM 1846 O O . GLY A 1 236 ? -2.850 -10.885 50.155 1.00 33.66 236 GLY A O 1
ATOM 1847 N N . GLY A 1 237 ? -1.017 -11.691 51.147 1.00 32.06 237 GLY A N 1
ATOM 1848 C CA . GLY A 1 237 ? -1.749 -12.661 51.977 1.00 32.06 237 GLY A CA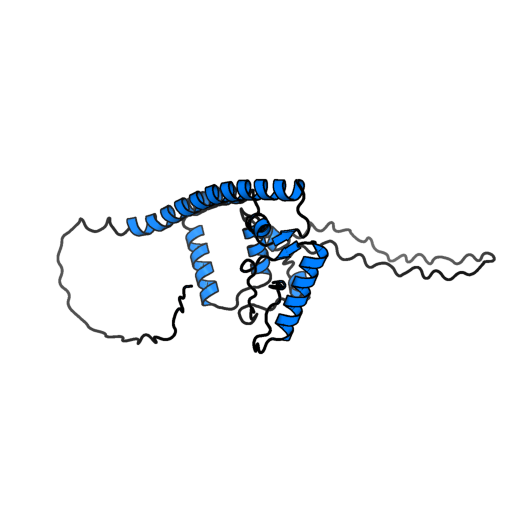 1
ATOM 1849 C C . GLY A 1 237 ? -2.201 -12.012 53.299 1.00 32.06 237 GLY A C 1
ATOM 1850 O O . GLY A 1 237 ? -1.700 -10.933 53.625 1.00 32.06 237 GLY A O 1
ATOM 1851 N N . PRO A 1 238 ? -3.047 -12.654 54.138 1.00 52.75 238 PRO A N 1
ATOM 1852 C CA . PRO A 1 238 ? -3.681 -13.974 53.992 1.00 52.75 238 PRO A CA 1
ATOM 1853 C C . PRO A 1 238 ? -5.198 -13.987 54.337 1.00 52.75 238 PRO A C 1
ATOM 1855 O O . PRO A 1 238 ? -5.688 -13.077 55.005 1.00 52.75 238 PRO A O 1
ATOM 1858 N N . ARG A 1 239 ? -5.922 -15.074 54.008 1.00 33.50 239 ARG A N 1
ATOM 1859 C CA . ARG A 1 239 ? -6.810 -15.821 54.940 1.00 33.50 239 ARG A CA 1
ATOM 1860 C C . ARG A 1 239 ? -7.558 -16.972 54.256 1.00 33.50 239 ARG A C 1
ATOM 1862 O O . ARG A 1 239 ? -8.085 -16.839 53.161 1.00 33.50 239 ARG A O 1
ATOM 1869 N N . SER A 1 240 ? -7.576 -18.088 54.975 1.00 37.75 240 SER A N 1
ATOM 1870 C CA . SER A 1 240 ? -8.162 -19.390 54.676 1.00 37.75 240 SER A CA 1
ATOM 1871 C C . SER A 1 240 ? -9.645 -19.362 54.306 1.00 37.75 240 SER A C 1
ATOM 1873 O O . SER A 1 240 ? -10.424 -18.696 54.984 1.00 37.75 240 SER A O 1
ATOM 1875 N N . HIS A 1 241 ? -10.045 -20.218 53.365 1.00 34.47 241 HIS A N 1
ATOM 1876 C CA . HIS A 1 241 ? -11.150 -21.151 53.587 1.00 34.47 241 HIS A CA 1
ATOM 1877 C C . HIS A 1 241 ? -11.093 -22.299 52.572 1.00 34.47 241 HIS A C 1
ATOM 1879 O O . HIS A 1 241 ? -10.991 -22.074 51.368 1.00 34.47 241 HIS A O 1
ATOM 1885 N N . ASP A 1 242 ? -11.142 -23.521 53.095 1.00 34.81 242 ASP A N 1
ATOM 1886 C CA . ASP A 1 242 ? -11.338 -24.757 52.348 1.00 34.81 242 ASP A CA 1
ATOM 1887 C C . ASP A 1 242 ? -12.582 -24.680 51.459 1.00 34.81 242 ASP A C 1
ATOM 1889 O O . ASP A 1 242 ? -13.608 -24.168 51.906 1.00 34.81 242 ASP A O 1
ATOM 1893 N N . CYS A 1 243 ? -12.507 -25.267 50.261 1.00 33.31 243 CYS A N 1
ATOM 1894 C CA . CYS A 1 243 ? -13.599 -26.033 49.657 1.00 33.31 243 CYS A CA 1
ATOM 1895 C C . CYS A 1 243 ? -13.068 -26.869 48.481 1.00 33.31 243 CYS A C 1
ATOM 1897 O O . CYS A 1 243 ? -12.557 -26.354 47.492 1.00 33.31 243 CYS A O 1
ATOM 1899 N N . CYS A 1 244 ? -13.194 -28.185 48.639 1.00 31.45 244 CYS A N 1
ATOM 1900 C CA . CYS A 1 244 ? -12.988 -29.210 47.623 1.00 31.45 244 CYS A CA 1
ATOM 1901 C C . CYS A 1 244 ? -14.143 -29.250 46.600 1.00 31.45 244 CYS A C 1
ATOM 1903 O O . CYS A 1 244 ? -15.219 -28.721 46.872 1.00 31.45 244 CYS A O 1
ATOM 1905 N N . LEU A 1 245 ? -13.931 -30.066 45.550 1.00 31.56 245 LEU A N 1
ATOM 1906 C CA . LEU A 1 245 ? -14.877 -30.580 44.532 1.00 31.56 245 LEU A CA 1
ATOM 1907 C C . LEU A 1 245 ? -15.022 -29.669 43.295 1.00 31.56 245 LEU A C 1
ATOM 1909 O O . LEU A 1 245 ? -15.252 -28.479 43.433 1.00 31.56 245 LEU A O 1
ATOM 1913 N N . SER A 1 246 ? -14.935 -30.124 42.045 1.00 33.00 246 SER A N 1
ATOM 1914 C CA . SER A 1 246 ? -14.793 -31.459 41.457 1.00 33.00 246 SER A CA 1
ATOM 1915 C C . SER A 1 246 ? -14.285 -31.313 40.019 1.00 33.00 246 SER A C 1
ATOM 1917 O O . SER A 1 246 ? -14.449 -30.272 39.389 1.00 33.00 246 SER A O 1
ATOM 1919 N N . SER A 1 247 ? -13.697 -32.397 39.525 1.00 36.78 247 SER A N 1
ATOM 1920 C CA . SER A 1 247 ? -13.315 -32.675 38.145 1.00 36.78 247 SER A CA 1
ATOM 1921 C C . SER A 1 247 ? -14.347 -32.246 37.097 1.00 36.78 247 SER A C 1
ATOM 1923 O O . SER A 1 247 ? -15.523 -32.567 37.248 1.00 36.78 247 SER A O 1
ATOM 1925 N N . ASP A 1 248 ? -13.880 -31.700 35.974 1.00 31.78 248 ASP A N 1
ATOM 1926 C CA . ASP A 1 248 ? -14.318 -32.197 34.669 1.00 31.78 248 ASP A CA 1
ATOM 1927 C C . ASP A 1 248 ? -13.223 -31.973 33.617 1.00 31.78 248 ASP A C 1
ATOM 1929 O O . ASP A 1 248 ? -12.644 -30.893 33.490 1.00 31.78 248 ASP A O 1
ATOM 1933 N N . SER A 1 249 ? -12.887 -33.047 32.915 1.00 38.94 249 SER A N 1
ATOM 1934 C CA . SER A 1 249 ? -11.800 -33.139 31.948 1.00 38.94 249 SER A CA 1
ATOM 1935 C C . SER A 1 249 ? -12.375 -33.021 30.540 1.00 38.94 249 SER A C 1
ATOM 1937 O O . SER A 1 249 ? -12.860 -34.004 29.985 1.00 38.94 249 SER A O 1
ATOM 1939 N N . GLY A 1 250 ? -12.299 -31.825 29.956 1.00 31.59 250 GLY A N 1
ATOM 1940 C CA . GLY A 1 250 ? -12.677 -31.545 28.568 1.00 31.59 250 GLY A CA 1
ATOM 1941 C C . GLY A 1 250 ? -11.454 -31.446 27.661 1.00 31.59 250 GLY A C 1
ATOM 1942 O O . GLY A 1 250 ? -10.871 -30.379 27.506 1.00 31.59 250 GLY A O 1
ATOM 1943 N N . LYS A 1 251 ? -11.058 -32.582 27.093 1.00 32.66 251 LYS A N 1
ATOM 1944 C CA . LYS A 1 251 ? -9.973 -32.756 26.123 1.00 32.66 251 LYS A CA 1
ATOM 1945 C C . LYS A 1 251 ? -10.416 -32.226 24.748 1.00 32.66 251 LYS A C 1
ATOM 1947 O O . LYS A 1 251 ? -11.388 -32.739 24.205 1.00 32.66 251 LYS A O 1
ATOM 1952 N N . TYR A 1 252 ? -9.703 -31.251 24.182 1.00 32.88 252 TYR A N 1
ATOM 1953 C CA . TYR A 1 252 ? -9.812 -30.890 22.764 1.00 32.88 252 TYR A CA 1
ATOM 1954 C C . TYR A 1 252 ? -8.427 -30.994 22.131 1.00 32.88 252 TYR A C 1
ATOM 1956 O O . TYR A 1 252 ? -7.503 -30.271 22.503 1.00 32.88 252 TYR A O 1
ATOM 1964 N N . ASP A 1 253 ? -8.297 -31.971 21.237 1.00 30.69 253 ASP A N 1
ATOM 1965 C CA . ASP A 1 253 ? -7.082 -32.292 20.504 1.00 30.69 253 ASP A CA 1
ATOM 1966 C C . ASP A 1 253 ? -6.704 -31.150 19.547 1.00 30.69 253 ASP A C 1
ATOM 1968 O O . ASP A 1 253 ? -7.526 -30.631 18.789 1.00 30.69 253 ASP A O 1
ATOM 1972 N N . VAL A 1 254 ? -5.429 -30.770 19.601 1.00 34.34 254 VAL A N 1
ATOM 1973 C CA . VAL A 1 254 ? -4.773 -29.843 18.679 1.00 34.34 254 VAL A CA 1
ATOM 1974 C C . VAL A 1 254 ? -4.457 -30.618 17.402 1.00 34.34 254 VAL A C 1
ATOM 1976 O O . VAL A 1 254 ? -3.660 -31.552 17.435 1.00 34.34 254 VAL A O 1
ATOM 1979 N N . ASN A 1 255 ? -5.069 -30.239 16.278 1.00 31.55 255 ASN A N 1
ATOM 1980 C CA . ASN A 1 255 ? -4.604 -30.692 14.970 1.00 31.55 255 ASN A CA 1
ATOM 1981 C C . ASN A 1 255 ? -3.408 -29.836 14.547 1.00 31.55 255 ASN A C 1
ATOM 1983 O O . ASN A 1 255 ? -3.529 -28.666 14.189 1.00 31.55 255 ASN A O 1
ATOM 1987 N N . GLU A 1 256 ? -2.253 -30.474 14.648 1.00 35.81 256 GLU A N 1
ATOM 1988 C CA . GLU A 1 256 ? -0.940 -30.073 14.176 1.00 35.81 256 GLU A CA 1
ATOM 1989 C C . GLU A 1 256 ? -0.849 -30.371 12.667 1.00 35.81 256 GLU A C 1
ATOM 1991 O O . GLU A 1 256 ? -1.116 -31.494 12.241 1.00 35.81 256 GLU A O 1
ATOM 1996 N N . GLY A 1 257 ? -0.517 -29.367 11.848 1.00 29.58 257 GLY A N 1
ATOM 1997 C CA . GLY A 1 257 ? -0.288 -29.548 10.409 1.00 29.58 257 GLY A CA 1
ATOM 1998 C C . GLY A 1 257 ? -0.586 -28.302 9.574 1.00 29.58 257 GLY A C 1
ATOM 1999 O O . GLY A 1 257 ? -1.665 -28.172 9.013 1.00 29.58 257 GLY A O 1
ATOM 2000 N N . ASP A 1 258 ? 0.334 -27.342 9.500 1.00 31.23 258 ASP A N 1
ATOM 2001 C CA . ASP A 1 258 ? 1.388 -27.422 8.486 1.00 31.23 258 ASP A CA 1
ATOM 2002 C C . ASP A 1 258 ? 2.360 -26.241 8.562 1.00 31.23 258 ASP A C 1
ATOM 2004 O O . ASP A 1 258 ? 2.041 -25.117 8.952 1.00 31.23 258 ASP A O 1
ATOM 2008 N N . ALA A 1 259 ? 3.603 -26.582 8.250 1.00 35.91 259 ALA A N 1
ATOM 2009 C CA . ALA A 1 259 ? 4.818 -25.903 8.641 1.00 35.91 259 ALA A CA 1
ATOM 2010 C C . ALA A 1 259 ? 5.048 -24.537 7.977 1.00 35.91 259 ALA A C 1
ATOM 2012 O O . ALA A 1 259 ? 4.956 -24.359 6.763 1.00 35.91 259 ALA A O 1
ATOM 2013 N N . TYR A 1 260 ? 5.535 -23.612 8.806 1.00 34.97 260 TYR A N 1
ATOM 2014 C CA . TYR A 1 260 ? 6.472 -22.568 8.410 1.00 34.97 260 TYR A CA 1
ATOM 2015 C C . TYR A 1 260 ? 7.672 -23.192 7.673 1.00 34.97 260 TYR A C 1
ATOM 2017 O O . TYR A 1 260 ? 8.486 -23.879 8.288 1.00 34.97 260 TYR A O 1
ATOM 2025 N N . CYS A 1 261 ? 7.837 -22.899 6.383 1.00 33.19 261 CYS A N 1
ATOM 2026 C CA . CYS A 1 261 ? 9.121 -23.081 5.707 1.00 33.19 261 CYS A CA 1
ATOM 2027 C C . CYS A 1 261 ? 9.949 -21.797 5.836 1.00 33.19 261 CYS A C 1
ATOM 2029 O O . CYS A 1 261 ? 9.650 -20.772 5.226 1.00 33.19 261 CYS A O 1
ATOM 2031 N N . SER A 1 262 ? 10.994 -21.889 6.656 1.00 34.22 262 SER A N 1
ATOM 2032 C CA . SER A 1 262 ? 12.089 -20.934 6.807 1.00 34.22 262 SER A CA 1
ATOM 2033 C C . SER A 1 262 ? 13.306 -21.474 6.056 1.00 34.22 262 SER A C 1
ATOM 2035 O O . SER A 1 262 ? 13.742 -22.567 6.388 1.00 34.22 262 SER A O 1
ATOM 2037 N N . PHE A 1 263 ? 13.845 -20.737 5.085 1.00 33.56 263 PHE A N 1
ATOM 2038 C CA . PHE A 1 263 ? 15.135 -20.977 4.403 1.00 33.56 263 PHE A CA 1
ATOM 2039 C C . PHE A 1 263 ? 15.533 -19.611 3.778 1.00 33.56 263 PHE A C 1
ATOM 2041 O O . PHE A 1 263 ? 14.682 -19.019 3.119 1.00 33.56 263 PHE A O 1
ATOM 2048 N N . ARG A 1 264 ? 16.655 -18.907 4.060 1.00 28.73 264 ARG A N 1
ATOM 2049 C CA . ARG A 1 264 ? 18.100 -19.268 4.073 1.00 28.73 264 ARG A CA 1
ATOM 2050 C C . ARG A 1 264 ? 18.422 -20.151 2.864 1.00 28.73 264 ARG A C 1
ATOM 2052 O O . ARG A 1 264 ? 17.949 -21.271 2.838 1.00 28.73 264 ARG A O 1
ATOM 2059 N N . ASP A 1 265 ? 19.115 -19.737 1.814 1.00 36.88 265 ASP A N 1
ATOM 2060 C CA . ASP A 1 265 ? 20.116 -18.689 1.584 1.00 36.88 265 ASP A CA 1
ATOM 2061 C C . ASP A 1 265 ? 19.846 -17.949 0.261 1.00 36.88 265 ASP A C 1
ATOM 2063 O O . ASP A 1 265 ? 19.153 -18.531 -0.607 1.00 36.88 265 ASP A O 1
#

Nearest PDB structures (foldseek):
  7vzr-assembly1_A  TM=6.532E-01  e=1.557E+00  Chloracidobacterium thermophilum B

Secondary structure (DSSP, 8-state):
-----S-----S-TTHHHHHHHHHHHHHHHHHHTEEEPTTS-------STTB----HHHHHHTT-S--PSP------------------------------------------HHHHH---SSHHHHHHHHHHHHS-B--HHHHHHHHHHHHHHHH-HHHHHHHHHHHHHHHTS-HHHHHHTTSEEESS--HHHHHHHHHHHHHHHHHHHHHHHHHHHHHHHHHHHHHTTSTTSS------------------------------

Radius of gyration: 30.59 Å; Cα contacts (8 Å, |Δi|>4): 138; chains: 1; bounding box: 68×64×107 Å

InterPro domains:
  IPR007696 DNA mismatch repair protein MutS, core [PF05192] (108-212)
  IPR036187 DNA mismatch repair protein MutS, core domain superfamily [SSF48334] (112-228)
  IPR045076 DNA mismatch repair MutS [PTHR11361] (10-209)

pLDDT: mean 72.64, std 23.7, range [28.73, 97.56]

Foldseek 3Di:
DDDPAPQPDPPPDPPVVVSVVVRVVQVVCCVVVQWGFDPPLDDDDDDDLPQWDQQDPVNCVVLLQDPDDDPPPPPPDDPPPDDDDDDDDDDDDDPPPVPPDPPPPPPPPRPDGPLRVPPPALAPVVSVVSSVCSNTPGPDPVVVVVVVVVVVVCVVCVVLVVQLSVLSNQLRVDHPVVLSVLVRIGRPDDDPVNVVVVVVSVVVVVSNVVSVVSNVVSVVVVVVVVVVVVPPPPDDDDDDDDDDDDDDDDDDDDDDDDDDDDDDD

Mean predicted aligned error: 16.47 Å